Protein AF-A0A7S1PTV4-F1 (afdb_monomer)

pLDDT: mean 77.64, std 16.23, range [33.28, 93.56]

InterPro domains:
  IPR002110 Ankyrin repeat [PF00023] (172-200)
  IPR002110 Ankyrin repeat [PF12796] (30-136)
  IPR002110 Ankyrin repeat [PS50088] (68-95)
  IPR002110 Ankyrin repeat [PS50088] (108-140)
  IPR002110 Ankyrin repeat [PS50088] (170-202)
  IPR002110 Ankyrin repeat [SM00248] (17-48)
  IPR002110 Ankyrin repeat [SM00248] (63-92)
  IPR002110 Ankyrin repeat [SM00248] (108-137)
  IPR002110 Ankyrin repeat [SM00248] (170-199)
  IPR036770 Ankyrin repeat-containing domain superfamily [G3DSA:1.25.40.20] (1-145)
  IPR036770 Ankyrin repeat-containing domain superfamily [G3DSA:1.25.40.20] (147-225)
  IPR036770 Ankyrin repeat-containing domain superfamily [SSF48403] (24-204)

Mean predicted aligned error: 10.64 Å

Sequence (280 aa):
ADVNASSKEYDWRGCGSTCTAFEMALSATLDDVELLELFLSAGGDANTKSERHVASMRTDGRSLSYVLHTAVRKGDLEVARALLDAGAMVDAVESRHFSNERGFNQATDETALHQACLESALSMVALLLARGADVNFVRENLEQVHLDVESPTDDPRDPDFVPSVKCVPVRETALHIALRQGDADLATLLVCAGADVTCKREQGDEQVSCEDLCKGNESLLKALSTQWTPETHKFFPAKIRESVEAALLIAKRQEWPLPHTVLFNICALAAASSGDASTD

Foldseek 3Di:
DPQQDWDWDADPQRWTKIFGSVRVCLVVCLVPVVVVLVSLVVVHQLFGKIWTFDRDPFKGWIWIDGSLLVSLLVVRLSNNLSSVLSPHDQQDWTWIWMDGLLQPTWTKTDGSLLSNLLVVVLLNNLLSLLSPRDQADKIKIWDKDFAPDDQPDPDSPDPSGDRRIHTWIKIDTSLLSCLLVVPLLSLLVSVQSPYDQQDWIDTHPDTHGSVVSNVPVPSNVVSNVDDQDPVCPVVHDPVSVVSNVVSVVVCVVSVDPDDVSVCVSSVVVVVVVPPPDDDD

Organism: Alexandrium catenella (NCBI:txid2925)

Radius of gyration: 22.35 Å; Cα contacts (8 Å, |Δi|>4): 475; chains: 1; bounding box: 53×28×81 Å

Structure (mmCIF, N/CA/C/O backbone):
data_AF-A0A7S1PTV4-F1
#
_entry.id   AF-A0A7S1PTV4-F1
#
loop_
_atom_site.group_PDB
_atom_site.id
_atom_site.type_symbol
_atom_site.label_atom_id
_atom_site.label_alt_id
_atom_site.label_comp_id
_atom_site.label_asym_id
_atom_site.label_entity_id
_atom_site.label_seq_id
_atom_site.pdbx_PDB_ins_code
_atom_site.Cartn_x
_atom_site.Cartn_y
_atom_site.Cartn_z
_atom_site.occupancy
_atom_site.B_iso_or_equiv
_atom_site.auth_seq_id
_atom_site.auth_comp_id
_atom_site.auth_asym_id
_atom_site.auth_atom_id
_atom_site.pdbx_PDB_model_num
ATOM 1 N N . ALA A 1 1 ? -29.909 -11.185 -10.831 1.00 64.88 1 ALA A N 1
ATOM 2 C CA . ALA A 1 1 ? -28.692 -11.102 -11.660 1.00 64.88 1 ALA A CA 1
ATOM 3 C C . ALA A 1 1 ? -27.570 -11.759 -10.877 1.00 64.88 1 ALA A C 1
ATOM 5 O O . ALA A 1 1 ? -27.645 -11.736 -9.655 1.00 64.88 1 ALA A O 1
ATOM 6 N N . ASP A 1 2 ? -26.604 -12.382 -11.542 1.00 78.62 2 ASP A N 1
ATOM 7 C CA . ASP A 1 2 ? -25.421 -12.894 -10.851 1.00 78.62 2 ASP A CA 1
ATOM 8 C C . ASP A 1 2 ? -24.568 -11.700 -10.396 1.00 78.62 2 ASP A C 1
ATOM 10 O O . ASP A 1 2 ? -24.076 -10.935 -11.227 1.00 78.62 2 ASP A O 1
ATOM 14 N N . VAL A 1 3 ? -24.476 -11.502 -9.080 1.00 76.81 3 VAL A N 1
ATOM 15 C CA . VAL A 1 3 ? -23.766 -10.373 -8.455 1.00 76.81 3 VAL A CA 1
ATOM 16 C C . VAL A 1 3 ? -22.247 -10.495 -8.588 1.00 76.81 3 VAL A C 1
ATOM 18 O O . VAL A 1 3 ? -21.546 -9.489 -8.507 1.00 76.81 3 VAL A O 1
ATOM 21 N N . ASN A 1 4 ? -21.747 -11.700 -8.874 1.00 81.31 4 ASN A N 1
ATOM 22 C CA . ASN A 1 4 ? -20.321 -11.994 -9.012 1.00 81.31 4 ASN A CA 1
ATOM 23 C C . ASN A 1 4 ? -19.907 -12.217 -10.475 1.00 81.31 4 ASN A C 1
ATOM 25 O O . ASN A 1 4 ? -18.786 -12.648 -10.747 1.00 81.31 4 ASN A O 1
ATOM 29 N N . ALA A 1 5 ? -20.788 -11.914 -11.434 1.00 84.50 5 ALA A N 1
ATOM 30 C CA . ALA A 1 5 ? -20.462 -12.020 -12.850 1.00 84.50 5 ALA A CA 1
ATOM 31 C C . ALA A 1 5 ? -19.261 -11.128 -13.202 1.00 84.50 5 ALA A C 1
ATOM 33 O O . ALA A 1 5 ? -19.206 -9.964 -12.814 1.00 84.50 5 ALA A O 1
ATOM 34 N N . SER A 1 6 ? -18.304 -11.656 -13.967 1.00 85.12 6 SER A N 1
ATOM 35 C CA . SER A 1 6 ? -17.143 -10.896 -14.441 1.00 85.12 6 SER A CA 1
ATOM 36 C C . SER A 1 6 ? -17.304 -10.495 -15.904 1.00 85.12 6 SER A C 1
ATOM 38 O O . SER A 1 6 ? -17.589 -11.355 -16.742 1.00 85.12 6 SER A O 1
ATOM 40 N N . SER A 1 7 ? -17.038 -9.233 -16.225 1.00 85.19 7 SER A N 1
ATOM 41 C CA . SER A 1 7 ? -16.805 -8.775 -17.593 1.00 85.19 7 SER A CA 1
ATOM 42 C C . SER A 1 7 ? -15.311 -8.733 -17.888 1.00 85.19 7 SER A C 1
ATOM 44 O O . SER A 1 7 ? -14.486 -8.483 -17.007 1.00 85.19 7 SER A O 1
ATOM 46 N N . LYS A 1 8 ? -14.963 -8.996 -19.144 1.00 88.19 8 LYS A N 1
ATOM 47 C CA . LYS A 1 8 ? -13.596 -8.921 -19.647 1.00 88.19 8 LYS A CA 1
ATOM 48 C C . LYS A 1 8 ? -13.602 -8.133 -20.941 1.00 88.19 8 LYS A C 1
ATOM 50 O O . LYS A 1 8 ? -14.240 -8.548 -21.906 1.00 88.19 8 LYS A O 1
ATOM 55 N N . GLU A 1 9 ? -12.860 -7.040 -20.966 1.00 87.50 9 GLU A N 1
ATOM 56 C CA . GLU A 1 9 ? -12.699 -6.212 -22.155 1.00 87.50 9 GLU A CA 1
ATOM 57 C C . GLU A 1 9 ? -11.219 -6.137 -22.492 1.00 87.50 9 GLU A C 1
ATOM 59 O O . GLU A 1 9 ? -10.425 -5.688 -21.670 1.00 87.50 9 GLU A O 1
ATOM 64 N N . TYR A 1 10 ? -10.851 -6.599 -23.688 1.00 87.81 10 TYR A N 1
ATOM 65 C CA . TYR A 1 10 ? -9.480 -6.559 -24.187 1.00 87.81 10 TYR A CA 1
ATOM 66 C C . TYR A 1 10 ? -9.448 -6.031 -25.616 1.00 87.81 10 TYR A C 1
ATOM 68 O O . TYR A 1 10 ? -10.299 -6.374 -26.440 1.00 87.81 10 TYR A O 1
ATOM 76 N N . ASP A 1 11 ? -8.440 -5.221 -25.914 1.00 88.75 11 ASP A N 1
ATOM 77 C CA . ASP A 1 11 ? -8.119 -4.794 -27.265 1.00 88.75 11 ASP A CA 1
ATOM 78 C C . ASP A 1 11 ? -7.202 -5.804 -27.979 1.00 88.75 11 ASP A C 1
ATOM 80 O O . ASP A 1 11 ? -6.728 -6.793 -27.415 1.00 88.75 11 ASP A O 1
ATOM 84 N N . TRP A 1 12 ? -6.922 -5.539 -29.256 1.00 83.69 12 TRP A N 1
ATOM 85 C CA . TRP A 1 12 ? -6.054 -6.380 -30.085 1.00 83.69 12 TRP A CA 1
ATOM 86 C C . TRP A 1 12 ? -4.590 -6.428 -29.615 1.00 83.69 12 TRP A C 1
ATOM 88 O O . TRP A 1 12 ? -3.837 -7.279 -30.086 1.00 83.69 12 TRP A O 1
ATOM 98 N N . ARG A 1 13 ? -4.169 -5.524 -28.721 1.00 82.19 13 ARG A N 1
ATOM 99 C CA . ARG A 1 13 ? -2.823 -5.494 -28.129 1.00 82.19 13 ARG A CA 1
ATOM 100 C C . ARG A 1 13 ? -2.746 -6.309 -26.842 1.00 82.19 13 ARG A C 1
ATOM 102 O O . ARG A 1 13 ? -1.651 -6.535 -26.341 1.00 82.19 13 ARG A O 1
ATOM 109 N N . GLY A 1 14 ? -3.886 -6.738 -26.300 1.00 80.00 14 GLY A N 1
ATOM 110 C CA . GLY A 1 14 ? -3.972 -7.340 -24.975 1.00 80.00 14 GLY A CA 1
ATOM 111 C C . GLY A 1 14 ? -4.025 -6.307 -23.847 1.00 80.00 14 GLY A C 1
ATOM 112 O O . GLY A 1 14 ? -3.894 -6.687 -22.684 1.00 80.00 14 GLY A O 1
ATOM 113 N N . CYS A 1 15 ? -4.228 -5.018 -24.146 1.00 86.12 15 CYS A N 1
ATOM 114 C CA . CYS A 1 15 ? -4.651 -4.058 -23.129 1.00 86.12 15 CYS A CA 1
ATOM 115 C C . CYS A 1 15 ? -6.099 -4.348 -22.772 1.00 86.12 15 CYS A C 1
ATOM 117 O O . CYS A 1 15 ? -6.941 -4.506 -23.653 1.00 86.12 15 CYS A O 1
ATOM 119 N N . GLY A 1 16 ? -6.412 -4.374 -21.489 1.00 87.06 16 GLY A N 1
ATOM 120 C CA . GLY A 1 16 ? -7.771 -4.638 -21.065 1.00 87.06 16 GLY A CA 1
ATOM 121 C C . GLY A 1 16 ? -7.942 -4.626 -19.568 1.00 87.06 16 GLY A C 1
ATOM 122 O O . GLY A 1 16 ? -6.991 -4.424 -18.809 1.00 87.06 16 GLY A O 1
ATOM 123 N N . SER A 1 17 ? -9.171 -4.856 -19.147 1.00 87.31 17 SER A N 1
ATOM 124 C CA . SER A 1 17 ? -9.517 -4.994 -17.743 1.00 87.31 17 SER A CA 1
ATOM 125 C C . SER A 1 17 ? -10.517 -6.115 -17.558 1.00 87.31 17 SER A C 1
ATOM 127 O O . SER A 1 17 ? -11.400 -6.338 -18.392 1.00 87.31 17 SER A O 1
ATOM 129 N N . THR A 1 18 ? -10.383 -6.808 -16.438 1.00 85.44 18 THR A N 1
ATOM 130 C CA . THR A 1 18 ? -11.432 -7.681 -15.934 1.00 85.44 18 THR A CA 1
ATOM 131 C C . THR A 1 18 ? -12.044 -7.008 -14.729 1.00 85.44 18 THR A C 1
ATOM 133 O O . THR A 1 18 ? -11.332 -6.744 -13.760 1.00 85.44 18 THR A O 1
ATOM 136 N N . CYS A 1 19 ? -13.342 -6.746 -14.800 1.00 81.56 19 CYS A N 1
ATOM 137 C CA . CYS A 1 19 ? -14.093 -6.158 -13.706 1.00 81.56 19 CYS A CA 1
ATOM 138 C C . CYS A 1 19 ? -15.283 -7.039 -13.351 1.00 81.56 19 CYS A C 1
ATOM 140 O O . CYS A 1 19 ? -15.882 -7.702 -14.202 1.00 81.56 19 CYS A O 1
ATOM 142 N N . THR A 1 20 ? -15.615 -7.082 -12.070 1.00 83.31 20 THR A N 1
ATOM 143 C CA . THR A 1 20 ? -16.799 -7.802 -11.588 1.00 83.31 20 THR A CA 1
ATOM 144 C C . THR A 1 20 ? -18.026 -6.895 -11.623 1.00 83.31 20 THR A C 1
ATOM 146 O O . THR A 1 20 ? -17.908 -5.671 -11.640 1.00 83.31 20 THR A O 1
ATOM 149 N N . ALA A 1 21 ? -19.225 -7.475 -11.643 1.00 77.00 21 ALA A N 1
ATOM 150 C CA . ALA A 1 21 ? -20.474 -6.720 -11.568 1.00 77.00 21 ALA A CA 1
ATOM 151 C C . ALA A 1 21 ? -20.538 -5.884 -10.280 1.00 77.00 21 ALA A C 1
ATOM 153 O O . ALA A 1 21 ? -20.991 -4.742 -10.315 1.00 77.00 21 ALA A O 1
ATOM 154 N N . PHE A 1 22 ? -20.005 -6.424 -9.179 1.00 78.25 22 PHE A N 1
ATOM 155 C CA . PHE A 1 22 ? -19.794 -5.681 -7.944 1.00 78.25 22 PHE A CA 1
ATOM 156 C C . PHE A 1 22 ? -18.894 -4.462 -8.165 1.00 78.25 22 PHE A C 1
ATOM 158 O O . PHE A 1 22 ? -19.282 -3.363 -7.797 1.00 78.25 22 PHE A O 1
ATOM 165 N N . GLU A 1 23 ? -17.764 -4.603 -8.863 1.00 75.06 23 GLU A N 1
ATOM 166 C CA . GLU A 1 23 ? -16.878 -3.474 -9.173 1.00 75.06 23 GLU A CA 1
ATOM 167 C C . GLU A 1 23 ? -17.524 -2.394 -10.045 1.00 75.06 23 GLU A C 1
ATOM 169 O O . GLU A 1 23 ? -17.335 -1.205 -9.799 1.00 75.06 23 GLU A O 1
ATOM 174 N N . MET A 1 24 ? -18.331 -2.773 -11.035 1.00 74.81 24 MET A N 1
ATOM 175 C CA . MET A 1 24 ? -19.073 -1.783 -11.826 1.00 74.81 24 MET A CA 1
ATOM 176 C C . MET A 1 24 ? -20.061 -0.991 -10.965 1.00 74.81 24 MET A C 1
ATOM 178 O O . MET A 1 24 ? -20.302 0.186 -11.223 1.00 74.81 24 MET A O 1
ATOM 182 N N . ALA A 1 25 ? -20.632 -1.638 -9.948 1.00 74.00 25 ALA A N 1
ATOM 183 C CA . ALA A 1 25 ? -21.502 -0.994 -8.979 1.00 74.00 25 ALA A CA 1
ATOM 184 C C . ALA A 1 25 ? -20.715 -0.254 -7.883 1.00 74.00 25 ALA A C 1
ATOM 186 O O . ALA A 1 25 ? -21.279 0.658 -7.286 1.00 74.00 25 ALA A O 1
ATOM 187 N N . LEU A 1 26 ? -19.431 -0.573 -7.648 1.00 73.50 26 LEU A N 1
ATOM 188 C CA . LEU A 1 26 ? -18.638 -0.036 -6.533 1.00 73.50 26 LEU A CA 1
ATOM 189 C C . LEU A 1 26 ? -18.607 1.481 -6.503 1.00 73.50 26 LEU A C 1
ATOM 191 O O . LEU A 1 26 ? -18.708 2.066 -5.434 1.00 73.50 26 LEU A O 1
ATOM 195 N N . SER A 1 27 ? -18.492 2.155 -7.648 1.00 69.06 27 SER A N 1
ATOM 196 C CA . SER A 1 27 ? -18.485 3.621 -7.639 1.00 69.06 27 SER A CA 1
ATOM 197 C C . SER A 1 27 ? -19.765 4.206 -7.039 1.00 69.06 27 SER A C 1
ATOM 199 O O . SER A 1 27 ? -19.695 5.265 -6.436 1.00 69.06 27 SER A O 1
ATOM 201 N N . ALA A 1 28 ? -20.899 3.514 -7.186 1.00 66.94 28 ALA A N 1
ATOM 202 C CA . ALA A 1 28 ? -22.176 3.890 -6.588 1.00 66.94 28 ALA A CA 1
ATOM 203 C C . ALA A 1 28 ? -22.374 3.290 -5.182 1.00 66.94 28 ALA A C 1
ATOM 205 O O . ALA A 1 28 ? -22.970 3.941 -4.335 1.00 66.94 28 ALA A O 1
ATOM 206 N N . THR A 1 29 ? -21.874 2.077 -4.912 1.00 66.12 29 THR A N 1
ATOM 207 C CA . THR A 1 29 ? -22.022 1.411 -3.602 1.00 66.12 29 THR A CA 1
ATOM 208 C C . THR A 1 29 ? -21.070 1.968 -2.545 1.00 66.12 29 THR A C 1
ATOM 210 O O . THR A 1 29 ? -21.345 1.868 -1.361 1.00 66.12 29 THR A O 1
ATOM 213 N N . LEU A 1 30 ? -19.914 2.507 -2.940 1.00 68.31 30 LEU A N 1
ATOM 214 C CA . LEU A 1 30 ? -18.976 3.142 -2.010 1.00 68.31 30 LEU A CA 1
ATOM 215 C C . LEU A 1 30 ? -19.541 4.469 -1.479 1.00 68.31 30 LEU A C 1
ATOM 217 O O . LEU A 1 30 ? -19.166 4.893 -0.397 1.00 68.31 30 LEU A O 1
ATOM 221 N N . ASP A 1 31 ? -20.453 5.101 -2.217 1.00 75.88 31 ASP A N 1
ATOM 222 C CA . ASP A 1 31 ? -21.084 6.352 -1.794 1.00 75.88 31 ASP A CA 1
ATOM 223 C C . ASP A 1 31 ? -22.361 6.096 -0.953 1.00 75.88 31 ASP A C 1
ATOM 225 O O . ASP A 1 31 ? -22.835 7.000 -0.266 1.00 75.88 31 ASP A O 1
ATOM 229 N N . ASP A 1 32 ? -22.907 4.869 -0.978 1.00 81.62 32 ASP A N 1
ATOM 230 C CA . ASP A 1 32 ? -24.119 4.458 -0.255 1.00 81.62 32 ASP A CA 1
ATOM 231 C C . ASP A 1 32 ? -23.928 3.106 0.461 1.00 81.62 32 ASP A C 1
ATOM 233 O O . ASP A 1 32 ? -23.950 2.027 -0.144 1.00 81.62 32 ASP A O 1
ATOM 237 N N . VAL A 1 33 ? -23.772 3.178 1.785 1.00 79.25 33 VAL A N 1
ATOM 238 C CA . VAL A 1 33 ? -23.520 2.025 2.661 1.00 79.25 33 VAL A CA 1
ATOM 239 C C . VAL A 1 33 ? -24.686 1.034 2.658 1.00 79.25 33 VAL A C 1
ATOM 241 O O . VAL A 1 33 ? -24.452 -0.173 2.687 1.00 79.25 33 VAL A O 1
ATOM 244 N N . GLU A 1 34 ? -25.935 1.500 2.575 1.00 83.81 34 GLU A N 1
ATOM 245 C CA . GLU A 1 34 ? -27.104 0.608 2.589 1.00 83.81 34 GLU A CA 1
ATOM 246 C C . GLU A 1 34 ? -27.131 -0.263 1.334 1.00 83.81 34 GLU A C 1
ATOM 248 O O . GLU A 1 34 ? -27.422 -1.463 1.378 1.00 83.81 34 GLU A O 1
ATOM 253 N N . LEU A 1 35 ? -26.776 0.339 0.201 1.00 83.69 35 LEU A N 1
ATOM 254 C CA . LEU A 1 35 ? -26.683 -0.361 -1.066 1.00 83.69 35 LEU A CA 1
ATOM 255 C C . LEU A 1 35 ? -25.528 -1.371 -1.040 1.00 83.69 35 LEU A C 1
ATOM 257 O O . LEU A 1 35 ? -25.699 -2.499 -1.503 1.00 83.69 35 LEU A O 1
ATOM 261 N N . LEU A 1 36 ? -24.389 -1.027 -0.437 1.00 84.12 36 LEU A N 1
ATOM 262 C CA . LEU A 1 36 ? -23.289 -1.969 -0.219 1.00 84.12 36 LEU A CA 1
ATOM 263 C C . LEU A 1 36 ? -23.711 -3.168 0.645 1.00 84.12 36 LEU A C 1
ATOM 265 O O . LEU A 1 36 ? -23.470 -4.311 0.257 1.00 84.12 36 LEU A O 1
ATOM 269 N N . GLU A 1 37 ? -24.370 -2.936 1.781 1.00 83.69 37 GLU A N 1
ATOM 270 C CA . GLU A 1 37 ? -24.872 -4.005 2.657 1.00 83.69 37 GLU A CA 1
ATOM 271 C C . GLU A 1 37 ? -25.892 -4.897 1.939 1.00 83.69 37 GLU A C 1
ATOM 273 O O . GLU A 1 37 ? -25.851 -6.125 2.065 1.00 83.69 37 GLU A O 1
ATOM 278 N N . LEU A 1 38 ? -26.767 -4.308 1.118 1.00 85.81 38 LEU A N 1
ATOM 279 C CA . LEU A 1 38 ? -27.691 -5.058 0.270 1.00 85.81 38 LEU A CA 1
ATOM 280 C C . LEU A 1 38 ? -26.928 -5.975 -0.699 1.00 85.81 38 LEU A C 1
ATOM 282 O O . LEU A 1 38 ? -27.262 -7.154 -0.817 1.00 85.81 38 LEU A O 1
ATOM 286 N N . PHE A 1 39 ? -25.884 -5.474 -1.362 1.00 82.88 39 PHE A N 1
ATOM 287 C CA . PHE A 1 39 ? -25.071 -6.276 -2.282 1.00 82.88 39 PHE A CA 1
ATOM 288 C C . PHE A 1 39 ? -24.315 -7.405 -1.573 1.00 82.88 39 PHE A C 1
ATOM 290 O O . PHE A 1 39 ? -24.282 -8.530 -2.076 1.00 82.88 39 PHE A O 1
ATOM 297 N N . LEU A 1 40 ? -23.755 -7.137 -0.394 1.00 83.81 40 LEU A N 1
ATOM 298 C CA . LEU A 1 40 ? -23.059 -8.143 0.410 1.00 83.81 40 LEU A CA 1
ATOM 299 C C . LEU A 1 40 ? -24.039 -9.209 0.927 1.00 83.81 40 LEU A C 1
ATOM 301 O O . LEU A 1 40 ? -23.769 -10.403 0.808 1.00 83.81 40 LEU A O 1
ATOM 305 N N . SER A 1 41 ? -25.229 -8.810 1.394 1.00 84.94 41 SER A N 1
ATOM 306 C CA . SER A 1 41 ? -26.286 -9.749 1.813 1.00 84.94 41 SER A CA 1
ATOM 307 C C . SER A 1 41 ? -26.837 -10.597 0.659 1.00 84.94 41 SER A C 1
ATOM 309 O O . SER A 1 41 ? -27.266 -11.731 0.874 1.00 84.94 41 SER A O 1
ATOM 311 N N . ALA A 1 42 ? -26.768 -10.093 -0.576 1.00 85.19 42 ALA A N 1
ATOM 312 C CA . ALA A 1 42 ? -27.112 -10.835 -1.786 1.00 85.19 42 ALA A CA 1
ATOM 313 C C . ALA A 1 42 ? -26.029 -11.847 -2.223 1.00 85.19 42 ALA A C 1
ATOM 315 O O . ALA A 1 42 ? -26.220 -12.539 -3.226 1.00 85.19 42 ALA A O 1
ATOM 316 N N . GLY A 1 43 ? -24.918 -11.959 -1.485 1.00 83.50 43 GLY A N 1
ATOM 317 C CA . GLY A 1 43 ? -23.818 -12.884 -1.770 1.00 83.50 43 GLY A CA 1
ATOM 318 C C . GLY A 1 43 ? -22.703 -12.290 -2.633 1.00 83.50 43 GLY A C 1
ATOM 319 O O . GLY A 1 43 ? -22.001 -13.039 -3.316 1.00 83.50 43 GLY A O 1
ATOM 320 N N . GLY A 1 44 ? -22.558 -10.961 -2.645 1.00 82.62 44 GLY A N 1
ATOM 321 C CA . GLY A 1 44 ? -21.419 -10.291 -3.269 1.00 82.62 44 GLY A CA 1
ATOM 322 C C . GLY A 1 44 ? -20.105 -10.656 -2.577 1.00 82.62 44 GLY A C 1
ATOM 323 O O . GLY A 1 44 ? -20.021 -10.648 -1.349 1.00 82.62 44 GLY A O 1
ATOM 324 N N . ASP A 1 45 ? -19.079 -10.983 -3.360 1.00 84.75 45 ASP A N 1
ATOM 325 C CA . ASP A 1 45 ? -17.757 -11.308 -2.825 1.00 84.75 45 ASP A CA 1
ATOM 326 C C . ASP A 1 45 ? -16.987 -10.034 -2.431 1.00 84.75 45 ASP A C 1
ATOM 328 O O . ASP A 1 45 ? -16.598 -9.216 -3.272 1.00 84.75 45 ASP A O 1
ATOM 332 N N . ALA A 1 46 ? -16.720 -9.872 -1.135 1.00 83.44 46 ALA A N 1
ATOM 333 C CA . ALA A 1 46 ? -15.934 -8.756 -0.611 1.00 83.44 46 ALA A CA 1
ATOM 334 C C . ALA A 1 46 ? -14.461 -8.784 -1.078 1.00 83.44 46 ALA A C 1
ATOM 336 O O . ALA A 1 46 ? -13.767 -7.770 -0.995 1.00 83.44 46 ALA A O 1
ATOM 337 N N . ASN A 1 47 ? -13.991 -9.923 -1.606 1.00 86.31 47 ASN A N 1
ATOM 338 C CA . ASN A 1 47 ? -12.632 -10.135 -2.120 1.00 86.31 47 ASN A CA 1
ATOM 339 C C . ASN A 1 47 ? -12.520 -9.986 -3.637 1.00 86.31 47 ASN A C 1
ATOM 341 O O . ASN A 1 47 ? -11.548 -10.435 -4.252 1.00 86.31 47 ASN A O 1
ATOM 345 N N . THR A 1 48 ? -13.509 -9.353 -4.256 1.00 85.50 48 THR A N 1
ATOM 346 C CA . THR A 1 48 ? -13.448 -9.021 -5.674 1.00 85.50 48 THR A CA 1
ATOM 347 C C . THR A 1 48 ? -12.199 -8.188 -5.987 1.00 85.50 48 THR A C 1
ATOM 349 O O . THR A 1 48 ? -11.813 -7.260 -5.270 1.00 85.50 48 THR A O 1
ATOM 352 N N . LYS A 1 49 ? -11.532 -8.568 -7.078 1.00 86.12 49 LYS A N 1
ATOM 353 C CA . LYS A 1 49 ? -10.297 -7.944 -7.549 1.00 86.12 49 LYS A CA 1
ATOM 354 C C . LYS A 1 49 ? -10.513 -7.300 -8.910 1.00 86.12 49 LYS A C 1
ATOM 356 O O . LYS A 1 49 ? -11.111 -7.906 -9.801 1.00 86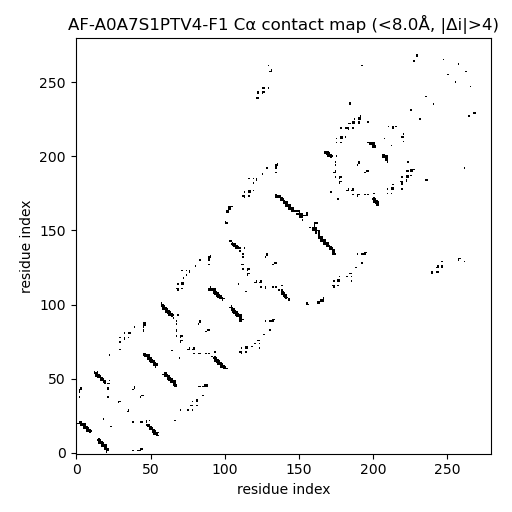.12 49 LYS A O 1
ATOM 361 N N . SER A 1 50 ? -9.983 -6.096 -9.049 1.00 87.00 50 SER A N 1
ATOM 362 C CA . SER A 1 50 ? -9.852 -5.378 -10.308 1.00 87.00 50 SER A CA 1
ATOM 363 C C . SER A 1 50 ? -8.485 -5.694 -10.890 1.00 87.00 50 SER A C 1
ATOM 365 O O . SER A 1 50 ? -7.462 -5.410 -10.261 1.00 87.00 50 SER A O 1
ATOM 367 N N . GLU A 1 51 ? -8.455 -6.297 -12.076 1.00 89.19 51 GLU A N 1
ATOM 368 C CA . GLU A 1 51 ? -7.212 -6.527 -12.809 1.00 89.19 51 GLU A CA 1
ATOM 369 C C . GLU A 1 51 ? -7.219 -5.692 -14.082 1.00 89.19 51 GLU A C 1
ATOM 371 O O . GLU A 1 51 ? -8.110 -5.810 -14.927 1.00 89.19 51 GLU A O 1
ATOM 376 N N . ARG A 1 52 ? -6.186 -4.870 -14.244 1.00 89.31 52 ARG A N 1
ATOM 377 C CA . ARG A 1 52 ? -5.946 -4.100 -15.461 1.00 89.31 52 ARG A CA 1
ATOM 378 C C . ARG A 1 52 ? -4.609 -4.500 -16.047 1.00 89.31 52 ARG A C 1
ATOM 380 O O . ARG A 1 52 ? -3.592 -4.481 -15.358 1.00 89.31 52 ARG A O 1
ATOM 387 N N . HIS A 1 53 ? -4.620 -4.812 -17.332 1.00 89.69 53 HIS A N 1
ATOM 388 C CA . HIS A 1 53 ? -3.437 -5.101 -18.120 1.00 89.69 53 HIS A CA 1
ATOM 389 C C . HIS A 1 53 ? -3.217 -3.978 -19.130 1.00 89.69 53 HIS A C 1
ATOM 391 O O . HIS A 1 53 ? -4.136 -3.567 -19.844 1.00 89.69 53 HIS A O 1
ATOM 397 N N . VAL A 1 54 ? -1.996 -3.466 -19.185 1.00 87.88 54 VAL A N 1
ATOM 398 C CA . VAL A 1 54 ? -1.567 -2.452 -20.144 1.00 87.88 54 VAL A CA 1
ATOM 399 C C . VAL A 1 54 ? -0.432 -3.065 -20.947 1.00 87.88 54 VAL A C 1
ATOM 401 O O . VAL A 1 54 ? 0.603 -3.393 -20.388 1.00 87.88 54 VAL A O 1
ATOM 404 N N . ALA A 1 55 ? -0.649 -3.223 -22.247 1.00 85.94 55 ALA A N 1
ATOM 405 C CA . ALA A 1 55 ? 0.334 -3.686 -23.219 1.00 85.94 55 ALA A CA 1
ATOM 406 C C . ALA A 1 55 ? 0.475 -2.623 -24.318 1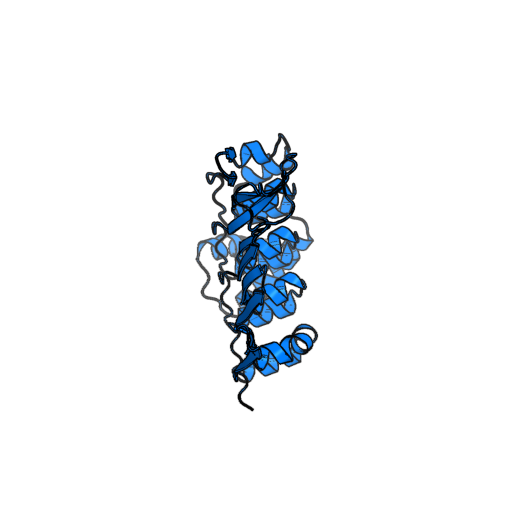.00 85.94 55 ALA A C 1
ATOM 408 O O . ALA A 1 55 ? -0.192 -2.659 -25.359 1.00 85.94 55 ALA A O 1
ATOM 409 N N . SER A 1 56 ? 1.262 -1.588 -24.037 1.00 83.94 56 SER A N 1
ATOM 410 C CA . SER A 1 56 ? 1.475 -0.455 -24.938 1.00 83.94 56 SER A CA 1
ATOM 411 C C . SER A 1 56 ? 2.870 -0.527 -25.539 1.00 83.94 56 SER A C 1
ATOM 413 O O . SER A 1 56 ? 3.788 -1.047 -24.929 1.00 83.94 56 SER A O 1
ATOM 415 N N . MET A 1 57 ? 3.078 0.099 -26.700 1.00 81.62 57 MET A N 1
ATOM 416 C CA . MET A 1 57 ? 4.351 0.055 -27.441 1.00 81.62 57 MET A CA 1
ATOM 417 C C . MET A 1 57 ? 5.589 0.487 -26.630 1.00 81.62 57 MET A C 1
ATOM 419 O O . MET A 1 57 ? 6.701 0.252 -27.077 1.00 81.62 57 MET A O 1
ATOM 423 N N . ARG A 1 58 ? 5.405 1.178 -25.500 1.00 84.31 58 ARG A N 1
ATOM 424 C CA . ARG A 1 58 ? 6.491 1.663 -24.634 1.00 84.31 58 ARG A CA 1
ATOM 425 C C . ARG A 1 58 ? 6.332 1.283 -23.165 1.00 84.31 58 ARG A C 1
ATOM 427 O O . ARG A 1 58 ? 7.242 1.544 -22.384 1.00 84.31 58 ARG A O 1
ATOM 434 N N . THR A 1 59 ? 5.162 0.780 -22.775 1.00 86.88 59 THR A N 1
ATOM 435 C CA . THR A 1 59 ? 4.836 0.527 -21.372 1.00 86.88 59 THR A CA 1
ATOM 436 C C . THR A 1 59 ? 3.993 -0.720 -21.254 1.00 86.88 59 THR A C 1
ATOM 438 O O . THR A 1 59 ? 2.840 -0.726 -21.696 1.00 86.88 59 THR A O 1
ATOM 441 N N . ASP A 1 60 ? 4.553 -1.715 -20.587 1.00 90.75 60 ASP A N 1
ATOM 442 C CA . ASP A 1 60 ? 3.881 -2.969 -20.304 1.00 90.75 60 ASP A CA 1
ATOM 443 C C . ASP A 1 60 ? 3.728 -3.118 -18.802 1.00 90.75 60 ASP A C 1
ATOM 445 O O . ASP A 1 60 ? 4.666 -2.876 -18.036 1.00 90.75 60 ASP A O 1
ATOM 449 N N . GLY A 1 61 ? 2.539 -3.496 -18.358 1.00 91.81 61 GLY A N 1
ATOM 450 C CA . GLY A 1 61 ? 2.279 -3.613 -16.943 1.00 91.81 61 GLY A CA 1
ATOM 451 C C . GLY A 1 61 ? 0.922 -4.173 -16.583 1.00 91.81 61 GLY A C 1
ATOM 452 O O . GLY A 1 61 ? 0.019 -4.332 -17.405 1.00 91.81 61 GLY A O 1
ATOM 453 N N . ARG A 1 62 ? 0.788 -4.455 -15.296 1.00 92.19 62 ARG A N 1
ATOM 454 C CA . ARG A 1 62 ? -0.432 -4.942 -14.675 1.00 92.19 62 ARG A CA 1
ATOM 455 C C . ARG A 1 62 ? -0.664 -4.223 -13.358 1.00 92.19 62 ARG A C 1
ATOM 457 O O . ARG A 1 62 ? 0.280 -3.968 -12.612 1.00 92.19 62 ARG A O 1
ATOM 464 N N . SER A 1 63 ? -1.921 -3.955 -13.053 1.00 92.50 63 SER A N 1
ATOM 465 C CA . SER A 1 63 ? -2.346 -3.536 -11.723 1.00 92.50 63 SER A CA 1
ATOM 466 C C . SER A 1 63 ? -3.454 -4.450 -11.235 1.00 92.50 63 SER A C 1
ATOM 468 O O . SER A 1 63 ? -4.398 -4.717 -11.978 1.00 92.50 63 SER A O 1
ATOM 470 N N . LEU A 1 64 ? -3.331 -4.899 -9.994 1.00 92.12 64 LEU A N 1
ATOM 471 C CA . LEU A 1 64 ? -4.306 -5.712 -9.288 1.00 92.12 64 LEU A CA 1
ATOM 472 C C . LEU A 1 64 ? -4.675 -4.978 -8.007 1.00 92.12 64 LEU A C 1
ATOM 474 O O . LEU A 1 64 ? -3.799 -4.724 -7.188 1.00 92.12 64 LEU A O 1
ATOM 478 N N . SER A 1 65 ? -5.949 -4.634 -7.852 1.00 89.94 65 SER A N 1
ATOM 479 C CA . SER A 1 65 ? -6.465 -3.887 -6.703 1.00 89.94 65 SER A CA 1
ATOM 480 C C . SER A 1 65 ? -7.674 -4.605 -6.122 1.00 89.94 65 SER A C 1
ATOM 482 O O . SER A 1 65 ? -8.504 -5.110 -6.879 1.00 89.94 65 SER A O 1
ATOM 484 N N . TYR A 1 66 ? -7.791 -4.647 -4.798 1.00 90.38 66 TYR A N 1
ATOM 485 C CA . TYR A 1 66 ? -8.983 -5.169 -4.135 1.00 90.38 66 TYR A CA 1
ATOM 486 C C . TYR A 1 66 ? -9.932 -4.029 -3.776 1.00 90.38 66 TYR A C 1
ATOM 488 O O . TYR A 1 66 ? -9.544 -2.861 -3.664 1.00 90.38 66 TYR A O 1
ATOM 496 N N . VAL A 1 67 ? -11.197 -4.376 -3.556 1.00 88.12 67 VAL A N 1
ATOM 497 C CA . VAL A 1 67 ? -12.218 -3.409 -3.131 1.00 88.12 67 VAL A CA 1
ATOM 498 C C . VAL A 1 67 ? -11.810 -2.678 -1.858 1.00 88.12 67 VAL A C 1
ATOM 500 O O . VAL A 1 67 ? -11.989 -1.463 -1.768 1.00 88.12 67 VAL A O 1
ATOM 503 N N . LEU A 1 68 ? -11.204 -3.400 -0.911 1.00 90.25 68 LEU A N 1
ATOM 504 C CA . LEU A 1 68 ? -10.741 -2.823 0.344 1.00 90.25 68 LEU A CA 1
ATOM 505 C C . LEU A 1 68 ? -9.718 -1.699 0.111 1.00 90.25 68 LEU A C 1
ATOM 507 O O . LEU A 1 68 ? -9.875 -0.631 0.690 1.00 90.25 68 LEU A O 1
ATOM 511 N N . HIS A 1 69 ? -8.738 -1.871 -0.786 1.00 90.56 69 HIS A N 1
ATOM 512 C CA . HIS A 1 69 ? -7.783 -0.803 -1.135 1.00 90.56 69 HIS A CA 1
ATOM 513 C C . HIS A 1 69 ? -8.472 0.421 -1.731 1.00 90.56 69 HIS A C 1
ATOM 515 O O . HIS A 1 69 ? -8.082 1.552 -1.456 1.00 90.56 69 HIS A O 1
ATOM 521 N N . THR A 1 70 ? -9.523 0.218 -2.527 1.00 88.19 70 THR A N 1
ATOM 522 C CA . THR A 1 70 ? -10.289 1.331 -3.107 1.00 88.19 70 THR A CA 1
ATOM 523 C C . THR A 1 70 ? -11.068 2.096 -2.034 1.00 88.19 70 THR A C 1
ATOM 525 O O . THR A 1 70 ? -11.056 3.325 -2.047 1.00 88.19 70 THR A O 1
ATOM 528 N N . ALA A 1 71 ? -11.688 1.390 -1.084 1.00 88.38 71 ALA A N 1
ATOM 529 C CA . ALA A 1 71 ? -12.375 2.000 0.056 1.00 88.38 71 ALA A CA 1
ATOM 530 C C . ALA A 1 71 ? -11.401 2.756 0.974 1.00 88.38 71 ALA A C 1
ATOM 532 O O . ALA A 1 71 ? -11.677 3.886 1.376 1.00 88.38 71 ALA A O 1
ATOM 533 N N . VAL A 1 72 ? -10.229 2.169 1.246 1.00 90.19 72 VAL A N 1
ATOM 534 C CA . VAL A 1 72 ? -9.179 2.807 2.051 1.00 90.19 72 VAL A CA 1
ATOM 535 C C . VAL A 1 72 ? -8.688 4.087 1.384 1.00 90.19 72 VAL A C 1
ATOM 537 O O . VAL A 1 72 ? -8.647 5.108 2.053 1.00 90.19 72 VAL A O 1
ATOM 540 N N . ARG A 1 73 ? -8.426 4.064 0.072 1.00 88.19 73 ARG A N 1
ATOM 541 C CA . ARG A 1 73 ? -7.964 5.232 -0.701 1.00 88.19 73 ARG A CA 1
ATOM 542 C C . ARG A 1 73 ? -8.961 6.385 -0.758 1.00 88.19 73 ARG A C 1
ATOM 544 O O . ARG A 1 73 ? -8.578 7.540 -0.920 1.00 88.19 73 ARG A O 1
ATOM 551 N N . LYS A 1 74 ? -10.258 6.071 -0.719 1.00 85.88 74 LYS A N 1
ATOM 552 C CA . LYS A 1 74 ? -11.301 7.095 -0.601 1.00 85.88 74 LYS A CA 1
ATOM 553 C C . LYS A 1 74 ? -11.382 7.668 0.821 1.00 85.88 74 LYS A C 1
ATOM 555 O O . LYS A 1 74 ? -11.809 8.807 0.980 1.00 85.88 74 LYS A O 1
ATOM 560 N N . GLY A 1 75 ? -10.952 6.906 1.830 1.00 84.75 75 GLY A N 1
ATOM 561 C CA . GLY A 1 75 ? -11.045 7.268 3.245 1.00 84.75 75 GLY A CA 1
ATOM 562 C C . GLY A 1 75 ? -12.382 6.901 3.899 1.00 84.75 75 GLY A C 1
ATOM 563 O O . GLY A 1 75 ? -12.660 7.350 5.013 1.00 84.75 75 GLY A O 1
ATOM 564 N N . ASP A 1 76 ? -13.206 6.077 3.246 1.00 85.75 76 ASP A N 1
ATOM 565 C CA . ASP A 1 76 ? -14.563 5.759 3.698 1.00 85.75 76 ASP A CA 1
ATOM 566 C C . ASP A 1 76 ? -14.546 4.673 4.787 1.00 85.75 76 ASP A C 1
ATOM 568 O O . ASP A 1 76 ? -14.543 3.469 4.515 1.00 85.75 76 ASP A O 1
ATOM 572 N N . LEU A 1 77 ? -14.534 5.103 6.053 1.00 83.06 77 LEU A N 1
ATOM 573 C CA . LEU A 1 77 ? -14.445 4.213 7.221 1.00 83.06 77 LEU A CA 1
ATOM 574 C C . LEU A 1 77 ? -15.613 3.224 7.321 1.00 83.06 77 LEU A C 1
ATOM 576 O O . LEU A 1 77 ? -15.409 2.060 7.664 1.00 83.06 77 LEU A O 1
ATOM 580 N N . GLU A 1 78 ? -16.837 3.677 7.048 1.00 83.56 78 GLU A N 1
ATOM 581 C CA . GLU A 1 78 ? -18.043 2.845 7.160 1.00 83.56 78 GLU A CA 1
ATOM 582 C C . GLU A 1 78 ? -18.064 1.746 6.099 1.00 83.56 78 GLU A C 1
ATOM 584 O O . GLU A 1 78 ? -18.371 0.593 6.398 1.00 83.56 78 GLU A O 1
ATOM 589 N N . VAL A 1 79 ? -17.642 2.078 4.881 1.00 85.75 79 VAL A N 1
ATOM 590 C CA . VAL A 1 79 ? -17.533 1.122 3.781 1.00 85.75 79 VAL A CA 1
ATOM 591 C C . VAL A 1 79 ? -16.421 0.115 4.048 1.00 85.75 79 VAL A C 1
ATOM 593 O O . VAL A 1 79 ? -16.643 -1.090 3.927 1.00 85.75 79 VAL A O 1
ATOM 596 N N . ALA A 1 80 ? -15.240 0.576 4.472 1.00 87.00 80 ALA A N 1
ATOM 597 C CA . ALA A 1 80 ? -14.150 -0.317 4.857 1.00 87.00 80 ALA A CA 1
ATOM 598 C C . ALA A 1 80 ? -14.588 -1.275 5.976 1.00 87.00 80 ALA A C 1
ATOM 600 O O . ALA A 1 80 ? -14.321 -2.475 5.903 1.00 87.00 80 ALA A O 1
ATOM 601 N N . ARG A 1 81 ? -15.336 -0.776 6.969 1.00 85.00 81 ARG A N 1
ATOM 602 C CA . ARG A 1 81 ? -15.936 -1.604 8.018 1.00 85.00 81 ARG A CA 1
ATOM 603 C C . ARG A 1 81 ? -16.892 -2.650 7.449 1.00 85.00 81 ARG A C 1
ATOM 605 O O . ARG A 1 81 ? -16.744 -3.817 7.787 1.00 85.00 81 ARG A O 1
ATOM 612 N N . ALA A 1 82 ? -17.849 -2.257 6.611 1.00 85.31 82 ALA A N 1
ATOM 613 C CA . ALA A 1 82 ? -18.837 -3.171 6.038 1.00 85.31 82 ALA A CA 1
ATOM 614 C C . ALA A 1 82 ? -18.175 -4.285 5.206 1.00 85.31 82 ALA A C 1
ATOM 616 O O . ALA A 1 82 ? -18.523 -5.457 5.344 1.00 85.31 82 ALA A O 1
ATOM 617 N N . LEU A 1 83 ? -17.159 -3.941 4.408 1.00 87.38 83 LEU A N 1
ATOM 618 C CA . LEU A 1 83 ? -16.373 -4.907 3.632 1.00 87.38 83 LEU A CA 1
ATOM 619 C C . LEU A 1 83 ? -15.629 -5.894 4.535 1.00 87.38 83 LEU A C 1
ATOM 621 O O . LEU A 1 83 ? -15.614 -7.097 4.277 1.00 87.38 83 LEU A O 1
ATOM 625 N N . LEU A 1 84 ? -15.040 -5.402 5.622 1.00 85.94 84 LEU A N 1
ATOM 626 C CA . LEU A 1 84 ? -14.361 -6.244 6.597 1.00 85.94 84 LEU A CA 1
ATOM 627 C C . LEU A 1 84 ? -15.352 -7.117 7.379 1.00 85.94 84 LEU A C 1
ATOM 629 O O . LEU A 1 84 ? -15.072 -8.290 7.614 1.00 85.94 84 LEU A O 1
ATOM 633 N N . ASP A 1 85 ? -16.518 -6.596 7.782 1.00 84.62 85 ASP A N 1
ATOM 634 C CA . ASP A 1 85 ? -17.631 -7.351 8.399 1.00 84.62 85 ASP A CA 1
ATOM 635 C C . ASP A 1 85 ? -18.083 -8.493 7.468 1.00 84.62 85 ASP A C 1
ATOM 637 O O . ASP A 1 85 ? -18.337 -9.595 7.949 1.00 84.62 85 ASP A O 1
ATOM 641 N N . ALA A 1 86 ? -18.057 -8.284 6.150 1.00 85.12 86 ALA A N 1
ATOM 642 C CA . ALA A 1 86 ? -18.349 -9.308 5.146 1.00 85.12 86 ALA A CA 1
ATOM 643 C C . ALA A 1 86 ? -17.189 -10.278 4.830 1.00 85.12 86 ALA A C 1
ATOM 645 O O . ALA A 1 86 ? -17.342 -11.154 3.980 1.00 85.12 86 ALA A O 1
ATOM 646 N N . GLY A 1 87 ? -16.044 -10.167 5.511 1.00 84.88 87 GLY A N 1
ATOM 647 C CA . GLY A 1 87 ? -14.920 -11.095 5.350 1.00 84.88 87 GLY A CA 1
ATOM 648 C C . GLY A 1 87 ? -13.942 -10.734 4.230 1.00 84.88 87 GLY A C 1
ATOM 649 O O . GLY A 1 87 ? -13.305 -11.628 3.664 1.00 84.88 87 GLY A O 1
ATOM 650 N N . ALA A 1 88 ? -13.803 -9.445 3.901 1.00 88.19 88 ALA A N 1
ATOM 651 C CA . ALA A 1 88 ? -12.704 -8.980 3.060 1.00 88.19 88 ALA A CA 1
ATOM 652 C C . ALA A 1 88 ? -11.337 -9.356 3.669 1.00 88.19 88 ALA A C 1
ATOM 654 O O . ALA A 1 88 ? -11.114 -9.232 4.876 1.00 88.19 88 ALA A O 1
ATOM 655 N N . MET A 1 89 ? -10.411 -9.791 2.819 1.00 88.69 89 MET A N 1
ATOM 656 C CA . MET A 1 89 ? -9.036 -10.124 3.171 1.00 88.69 89 MET A CA 1
ATOM 657 C C . MET A 1 89 ? -8.284 -8.849 3.555 1.00 88.69 89 MET A C 1
ATOM 659 O O . MET A 1 89 ? -8.062 -7.969 2.724 1.00 88.69 89 MET A O 1
ATOM 663 N N . VAL A 1 90 ? -7.880 -8.768 4.821 1.00 87.44 90 VAL A N 1
ATOM 664 C CA . VAL A 1 90 ? -7.190 -7.601 5.387 1.00 87.44 90 VAL A CA 1
ATOM 665 C C . VAL A 1 90 ? -5.784 -7.446 4.798 1.00 87.44 90 VAL A C 1
ATOM 667 O O . VAL A 1 90 ? -5.393 -6.349 4.400 1.00 87.44 90 VAL A O 1
ATOM 670 N N . ASP A 1 91 ? -5.062 -8.560 4.668 1.00 88.88 91 ASP A N 1
ATOM 671 C CA . ASP A 1 91 ? -3.682 -8.603 4.162 1.00 88.88 91 ASP A CA 1
ATOM 672 C C . ASP A 1 91 ? -3.613 -8.845 2.651 1.00 88.88 91 ASP A C 1
ATOM 674 O O . ASP A 1 91 ? -2.616 -9.332 2.115 1.00 88.88 91 ASP A O 1
ATOM 678 N N . ALA A 1 92 ? -4.689 -8.515 1.934 1.00 91.31 92 ALA A N 1
ATOM 679 C CA . ALA A 1 92 ? -4.668 -8.536 0.486 1.00 91.31 92 ALA A CA 1
ATOM 680 C C . ALA A 1 92 ? -3.577 -7.578 -0.026 1.00 91.31 92 ALA A C 1
ATOM 682 O O . ALA A 1 92 ? -3.483 -6.423 0.401 1.00 91.31 92 ALA A O 1
ATOM 683 N N . VAL A 1 93 ? -2.750 -8.060 -0.952 1.00 92.75 93 VAL A N 1
ATOM 684 C CA . VAL A 1 93 ? -1.659 -7.275 -1.538 1.00 92.75 93 VAL A CA 1
ATOM 685 C C . VAL A 1 93 ? -2.137 -6.675 -2.853 1.00 92.75 93 VAL A C 1
ATOM 687 O O . VAL A 1 93 ? -2.469 -7.401 -3.792 1.00 92.75 93 VAL A O 1
ATOM 690 N N . GLU A 1 94 ? -2.180 -5.348 -2.923 1.00 92.94 94 GLU A N 1
ATOM 691 C CA . GLU A 1 94 ? -2.336 -4.620 -4.178 1.00 92.94 94 GLU A CA 1
ATOM 692 C C . GLU A 1 94 ? -0.977 -4.583 -4.871 1.00 92.94 94 GLU A C 1
ATOM 694 O O . GLU A 1 94 ? -0.011 -4.073 -4.308 1.00 92.94 94 GLU A O 1
ATOM 699 N N . SER A 1 95 ? -0.916 -5.121 -6.090 1.00 93.12 95 SER A N 1
ATOM 700 C CA . SER A 1 95 ? 0.304 -5.150 -6.897 1.00 93.12 95 SER A CA 1
ATOM 701 C C . SER A 1 95 ? 0.148 -4.235 -8.101 1.00 93.12 95 SER A C 1
ATOM 703 O O . SER A 1 95 ? -0.798 -4.399 -8.881 1.00 93.12 95 SER A O 1
ATOM 705 N N . ARG A 1 96 ? 1.077 -3.308 -8.317 1.00 92.94 96 ARG A N 1
ATOM 706 C CA . ARG A 1 96 ? 1.159 -2.516 -9.552 1.00 92.94 96 ARG A CA 1
ATOM 707 C C . ARG A 1 96 ? 2.557 -2.623 -10.111 1.00 92.94 96 ARG A C 1
ATOM 709 O O . ARG A 1 96 ? 3.485 -2.096 -9.519 1.00 92.94 96 ARG A O 1
ATOM 716 N N . HIS A 1 97 ? 2.693 -3.257 -11.267 1.00 92.44 97 HIS A N 1
ATOM 717 C CA . HIS A 1 97 ? 3.967 -3.376 -11.963 1.00 92.44 97 HIS A CA 1
ATOM 718 C C . HIS A 1 97 ? 3.831 -2.782 -13.352 1.00 92.44 97 HIS A C 1
ATOM 720 O O . HIS A 1 97 ? 3.088 -3.309 -14.174 1.00 92.44 97 HIS A O 1
ATOM 726 N N . PHE A 1 98 ? 4.563 -1.712 -13.619 1.00 90.81 98 PHE A N 1
ATOM 727 C CA . PHE A 1 98 ? 4.687 -1.095 -14.926 1.00 90.81 98 PHE A CA 1
ATOM 728 C C . PHE A 1 98 ? 6.162 -1.017 -15.287 1.00 90.81 98 PHE A C 1
ATOM 730 O O . PHE A 1 98 ? 6.981 -0.492 -14.539 1.00 90.81 98 PHE A O 1
ATOM 737 N N . SER A 1 99 ? 6.496 -1.551 -16.448 1.00 89.19 99 SER A N 1
ATOM 738 C CA . SER A 1 99 ? 7.809 -1.446 -17.061 1.00 89.19 99 SER A CA 1
ATOM 739 C C . SER A 1 99 ? 7.736 -0.455 -18.211 1.00 89.19 99 SER A C 1
ATOM 741 O O . SER A 1 99 ? 6.745 -0.417 -18.941 1.00 89.19 99 SER A O 1
ATOM 743 N N . ASN A 1 100 ? 8.755 0.384 -18.348 1.00 89.44 100 ASN A N 1
ATOM 744 C CA . ASN A 1 100 ? 8.853 1.375 -19.409 1.00 89.44 100 ASN A CA 1
ATOM 745 C C . ASN A 1 100 ? 10.221 1.249 -20.078 1.00 89.44 100 ASN A C 1
ATOM 747 O O . ASN A 1 100 ? 11.239 1.193 -19.389 1.00 89.44 100 ASN A O 1
ATOM 751 N N . GLU A 1 101 ? 10.254 1.270 -21.410 1.00 85.19 101 GLU A N 1
ATOM 752 C CA . GLU A 1 101 ? 11.498 1.209 -22.194 1.00 85.19 101 GLU A CA 1
ATOM 753 C C . GLU A 1 101 ? 12.493 2.325 -21.810 1.00 85.19 101 GLU A C 1
ATOM 755 O O . GLU A 1 101 ? 13.700 2.151 -21.926 1.00 85.19 101 GLU A O 1
ATOM 760 N N . ARG A 1 102 ? 12.005 3.467 -21.300 1.00 84.62 102 ARG A N 1
ATOM 761 C CA . ARG A 1 102 ? 12.834 4.606 -20.855 1.00 84.62 102 ARG A CA 1
ATOM 762 C C . ARG A 1 102 ? 13.373 4.484 -19.422 1.00 84.62 102 ARG A C 1
ATOM 764 O O . ARG A 1 102 ? 14.005 5.417 -18.938 1.00 84.62 102 ARG A O 1
ATOM 771 N N . GLY A 1 103 ? 13.100 3.383 -18.721 1.00 82.69 103 GLY A N 1
ATOM 772 C CA . GLY A 1 103 ? 13.581 3.144 -17.354 1.00 82.69 103 GLY A CA 1
ATOM 773 C C . GLY A 1 103 ? 12.673 3.662 -16.233 1.00 82.69 103 GLY A C 1
ATOM 774 O O . GLY A 1 103 ? 12.977 3.435 -15.065 1.00 82.69 103 GLY A O 1
ATOM 775 N N . PHE A 1 104 ? 11.532 4.287 -16.556 1.00 85.25 104 PHE A N 1
ATOM 776 C CA . PHE A 1 104 ? 10.494 4.692 -15.590 1.00 85.25 104 PHE A CA 1
ATOM 777 C C . PHE A 1 104 ? 9.663 3.495 -15.109 1.00 85.25 104 PHE A C 1
ATOM 779 O O . PHE A 1 104 ? 8.440 3.459 -15.273 1.00 85.25 104 PHE A O 1
ATOM 786 N N . ASN A 1 105 ? 10.332 2.494 -14.547 1.00 89.19 105 ASN A N 1
ATOM 787 C CA . ASN A 1 105 ? 9.663 1.329 -13.995 1.00 89.19 105 ASN A CA 1
ATOM 788 C C . ASN A 1 105 ? 8.984 1.702 -12.671 1.00 89.19 105 ASN A C 1
ATOM 790 O O . ASN A 1 105 ? 9.462 2.544 -11.910 1.00 89.19 105 ASN A O 1
ATOM 794 N N . GLN A 1 106 ? 7.845 1.081 -12.407 1.00 88.94 106 GLN A N 1
ATOM 795 C CA . GLN A 1 106 ? 7.095 1.189 -11.165 1.00 88.94 106 GLN A CA 1
ATOM 796 C C . GLN A 1 106 ? 6.749 -0.229 -10.734 1.00 88.94 106 GLN A C 1
ATOM 798 O O . GLN A 1 106 ? 6.224 -1.006 -11.525 1.00 88.94 106 GLN A O 1
ATOM 803 N N . ALA A 1 107 ? 7.058 -0.581 -9.497 1.00 91.19 107 ALA A N 1
ATOM 804 C CA . ALA A 1 107 ? 6.584 -1.805 -8.876 1.00 91.19 107 ALA A CA 1
ATOM 805 C C . ALA A 1 107 ? 6.197 -1.439 -7.452 1.00 91.19 107 ALA A C 1
ATOM 807 O O . ALA A 1 107 ? 7.041 -0.934 -6.722 1.00 91.19 107 ALA A O 1
ATOM 808 N N . THR A 1 108 ? 4.933 -1.623 -7.096 1.00 92.62 108 THR A N 1
ATOM 809 C CA . THR A 1 108 ? 4.424 -1.385 -5.745 1.00 92.62 108 THR A CA 1
ATOM 810 C C . THR A 1 108 ? 3.586 -2.575 -5.331 1.00 92.62 108 THR A C 1
ATOM 812 O O . THR A 1 108 ? 2.558 -2.820 -5.964 1.00 92.62 108 THR A O 1
ATOM 815 N N . ASP A 1 109 ? 3.997 -3.242 -4.264 1.00 93.56 109 ASP A N 1
ATOM 816 C CA . ASP A 1 109 ? 3.246 -4.305 -3.611 1.00 93.56 109 ASP A CA 1
ATOM 817 C C . ASP A 1 109 ? 2.935 -3.852 -2.186 1.00 93.56 109 ASP A C 1
ATOM 819 O O . ASP A 1 109 ? 3.829 -3.791 -1.340 1.00 93.56 109 ASP A O 1
ATOM 823 N N . GLU A 1 110 ? 1.682 -3.473 -1.925 1.00 92.62 110 GLU A N 1
ATOM 824 C CA . GLU A 1 110 ? 1.282 -2.892 -0.643 1.00 92.62 110 GLU A CA 1
ATOM 825 C C . GLU A 1 110 ? -0.060 -3.421 -0.120 1.00 92.62 110 GLU A C 1
ATOM 827 O O . GLU A 1 110 ? -0.985 -3.750 -0.866 1.00 92.62 110 GLU A O 1
ATOM 832 N N . THR A 1 111 ? -0.167 -3.516 1.204 1.00 93.12 111 THR A N 1
ATOM 833 C CA . THR A 1 111 ? -1.416 -3.890 1.883 1.00 93.12 111 THR A CA 1
ATOM 834 C C . THR A 1 111 ? -2.275 -2.658 2.157 1.00 93.12 111 THR A C 1
ATOM 836 O O . THR A 1 111 ? -1.786 -1.524 2.159 1.00 93.12 111 THR A O 1
ATOM 839 N N . ALA A 1 112 ? -3.555 -2.878 2.458 1.00 91.94 112 ALA A N 1
ATOM 840 C CA . ALA A 1 112 ? -4.476 -1.817 2.867 1.00 91.94 112 ALA A CA 1
ATOM 841 C C . ALA A 1 112 ? -3.932 -0.984 4.049 1.00 91.94 112 ALA A C 1
ATOM 843 O O . ALA A 1 112 ? -4.116 0.232 4.090 1.00 91.94 112 ALA A O 1
ATOM 844 N N . LEU A 1 113 ? -3.195 -1.620 4.972 1.00 91.81 113 LEU A N 1
ATOM 845 C CA . LEU A 1 113 ? -2.554 -0.946 6.105 1.00 91.81 113 LEU A CA 1
ATOM 846 C C . LEU A 1 113 ? -1.502 0.075 5.649 1.00 91.81 113 LEU A C 1
ATOM 848 O O . LEU A 1 113 ? -1.480 1.195 6.152 1.00 91.81 113 LEU A O 1
ATOM 852 N N . HIS A 1 114 ? -0.668 -0.274 4.666 1.00 93.00 114 HIS A N 1
ATOM 853 C CA . HIS A 1 114 ? 0.342 0.640 4.128 1.00 93.00 114 HIS A CA 1
ATOM 854 C C . HIS A 1 114 ? -0.298 1.868 3.479 1.00 93.00 114 HIS A C 1
ATOM 856 O O . HIS A 1 114 ? 0.162 2.985 3.715 1.00 93.00 114 HIS A O 1
ATOM 862 N N . GLN A 1 115 ? -1.378 1.678 2.718 1.00 91.62 115 GLN A N 1
ATOM 863 C CA . GLN A 1 115 ? -2.120 2.782 2.109 1.00 91.62 115 GLN A CA 1
ATOM 864 C C . GLN A 1 115 ? -2.739 3.703 3.169 1.00 91.62 115 GLN A C 1
ATOM 866 O O . GLN A 1 115 ? -2.570 4.919 3.097 1.00 91.62 115 GLN A O 1
ATOM 871 N N . ALA A 1 116 ? -3.358 3.133 4.207 1.00 90.88 116 ALA A N 1
ATOM 872 C CA . ALA A 1 116 ? -3.902 3.906 5.322 1.00 90.88 116 ALA A CA 1
ATOM 873 C C . ALA A 1 116 ? -2.813 4.695 6.079 1.00 90.88 116 ALA A C 1
ATOM 875 O O . ALA A 1 116 ? -3.045 5.834 6.489 1.00 90.88 116 ALA A O 1
ATOM 876 N N . CYS A 1 117 ? -1.610 4.126 6.229 1.00 91.19 11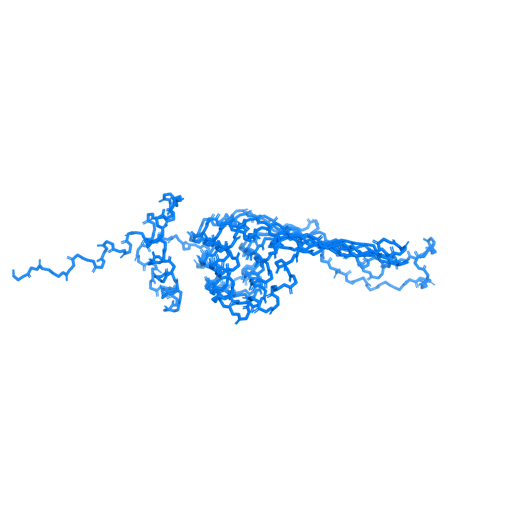7 CYS A N 1
ATOM 877 C CA . CYS A 1 117 ? -0.455 4.826 6.796 1.00 91.19 117 CYS A CA 1
ATOM 878 C C . CYS A 1 117 ? 0.043 5.962 5.891 1.00 91.19 117 CYS A C 1
ATOM 880 O O . CYS A 1 117 ? 0.369 7.032 6.391 1.00 91.19 117 CYS A O 1
ATOM 882 N N . LEU A 1 118 ? 0.074 5.781 4.566 1.00 90.69 118 LEU A N 1
ATOM 883 C CA . LEU A 1 118 ? 0.460 6.852 3.636 1.00 90.69 118 LEU A CA 1
ATOM 884 C C . LEU A 1 118 ? -0.468 8.066 3.723 1.00 90.69 118 LEU A C 1
ATOM 886 O O . LEU A 1 118 ? -0.001 9.196 3.603 1.00 90.69 118 LEU A O 1
ATOM 890 N N . GLU A 1 119 ? -1.755 7.831 3.954 1.00 88.12 119 GLU A N 1
ATOM 891 C CA . GLU A 1 119 ? -2.773 8.875 4.103 1.00 88.12 119 GLU A CA 1
ATOM 892 C C . GLU A 1 119 ? -2.853 9.444 5.531 1.00 88.12 119 GLU A C 1
ATOM 894 O O . GLU A 1 119 ? -3.606 10.385 5.775 1.00 88.12 119 GLU A O 1
ATOM 899 N N . SER A 1 120 ? -2.070 8.904 6.477 1.00 85.12 120 SER A N 1
ATOM 900 C CA . SER A 1 120 ? -2.118 9.237 7.911 1.00 85.12 120 SER A CA 1
ATOM 901 C C . SER A 1 120 ? -3.532 9.093 8.512 1.00 85.12 120 SER A C 1
ATOM 903 O O . SER A 1 120 ? -3.959 9.805 9.426 1.00 85.12 120 SER A O 1
ATOM 905 N N . ALA A 1 121 ? -4.303 8.132 7.994 1.00 84.38 121 ALA A N 1
ATOM 906 C CA . ALA A 1 121 ? -5.683 7.887 8.391 1.00 84.38 121 ALA A CA 1
ATOM 907 C C . ALA A 1 121 ? -5.745 7.019 9.662 1.00 84.38 121 ALA A C 1
ATOM 909 O O . ALA A 1 121 ? -6.041 5.825 9.611 1.00 84.38 121 ALA A O 1
ATOM 910 N N . LEU A 1 122 ? -5.491 7.627 10.826 1.00 80.56 122 LEU A N 1
ATOM 911 C CA . LEU A 1 122 ? -5.415 6.938 12.129 1.00 80.56 122 LEU A CA 1
ATOM 912 C C . LEU A 1 122 ? -6.621 6.030 12.424 1.00 80.56 122 LEU A C 1
ATOM 914 O O . LEU A 1 122 ? -6.453 4.905 12.889 1.00 80.56 122 LEU A O 1
ATOM 918 N N . SER A 1 123 ? -7.840 6.495 12.133 1.00 77.94 123 SER A N 1
ATOM 919 C CA . SER A 1 123 ? -9.064 5.714 12.355 1.00 77.94 123 SER A CA 1
ATOM 920 C C . SER A 1 123 ? -9.155 4.488 11.442 1.00 77.94 123 SER A C 1
ATOM 922 O O . SER A 1 123 ? -9.623 3.440 11.880 1.00 77.94 123 SER A O 1
ATOM 924 N N . MET A 1 124 ? -8.671 4.592 10.201 1.00 82.06 124 MET A N 1
ATOM 925 C CA . MET A 1 124 ? -8.638 3.480 9.248 1.00 82.06 124 MET A CA 1
ATOM 926 C C . MET A 1 124 ? -7.590 2.444 9.665 1.00 82.06 124 MET A C 1
ATOM 928 O O . MET A 1 124 ? -7.857 1.245 9.665 1.00 82.06 124 MET A O 1
ATOM 932 N N . VAL A 1 125 ? -6.420 2.913 10.103 1.00 84.81 125 VAL A N 1
ATOM 933 C CA . VAL A 1 125 ? -5.349 2.069 10.646 1.00 84.81 125 VAL A CA 1
ATOM 934 C C . VAL A 1 125 ? -5.838 1.297 11.874 1.00 84.81 125 VAL A C 1
ATOM 936 O O . VAL A 1 125 ? -5.682 0.080 11.930 1.00 84.81 125 VAL A O 1
ATOM 939 N N . ALA A 1 126 ? -6.499 1.966 12.824 1.00 77.44 126 ALA A N 1
ATOM 940 C CA . ALA A 1 126 ? -7.063 1.312 14.006 1.00 77.44 126 ALA A CA 1
ATOM 941 C C . ALA A 1 126 ? -8.080 0.217 13.642 1.00 77.44 126 ALA A C 1
ATOM 943 O O . ALA A 1 126 ? -8.083 -0.854 14.248 1.00 77.44 126 ALA A O 1
ATOM 944 N N . LEU A 1 127 ? -8.920 0.468 12.635 1.00 77.88 127 LEU A N 1
ATOM 945 C CA . LEU A 1 127 ? -9.925 -0.477 12.155 1.00 77.88 127 LEU A CA 1
ATOM 946 C C . LEU A 1 127 ? -9.275 -1.716 11.519 1.00 77.88 127 LEU A C 1
ATOM 948 O O . LEU A 1 127 ? -9.623 -2.842 11.880 1.00 77.88 127 LEU A O 1
ATOM 952 N N . LEU A 1 128 ? -8.304 -1.524 10.624 1.00 84.62 128 LEU A N 1
ATOM 953 C CA . LEU A 1 128 ? -7.572 -2.619 9.980 1.00 84.62 128 LEU A CA 1
ATOM 954 C C . LEU A 1 128 ? -6.832 -3.483 11.012 1.00 84.62 128 LEU A C 1
ATOM 956 O O . LEU A 1 128 ? -6.907 -4.710 10.970 1.00 84.62 128 LEU A O 1
ATOM 960 N N . LEU A 1 129 ? -6.194 -2.855 12.000 1.00 81.31 129 LEU A N 1
ATOM 961 C CA . LEU A 1 129 ? -5.502 -3.559 13.082 1.00 81.31 129 LEU A CA 1
ATOM 962 C C . LEU A 1 129 ? -6.460 -4.309 14.009 1.00 81.31 129 LEU A C 1
ATOM 964 O O . LEU A 1 129 ? -6.167 -5.432 14.412 1.00 81.31 129 LEU A O 1
ATOM 968 N N . ALA A 1 130 ? -7.639 -3.748 14.292 1.00 74.31 130 ALA A N 1
ATOM 969 C CA . ALA A 1 130 ? -8.684 -4.444 15.043 1.00 74.31 130 ALA A CA 1
ATOM 970 C C . ALA A 1 130 ? -9.174 -5.716 14.328 1.00 74.31 130 ALA A C 1
ATOM 972 O O . ALA A 1 130 ? -9.688 -6.623 14.980 1.00 74.31 130 ALA A O 1
ATOM 973 N N . ARG A 1 131 ? -8.996 -5.803 13.003 1.00 76.00 131 ARG A N 1
ATOM 974 C CA . ARG A 1 131 ? -9.290 -6.992 12.190 1.00 76.00 131 ARG A CA 1
ATOM 975 C C . ARG A 1 131 ? -8.118 -7.938 11.986 1.00 76.00 131 ARG A C 1
ATOM 977 O O . ARG A 1 131 ? -8.282 -8.936 11.292 1.00 76.00 131 ARG A O 1
ATOM 984 N N . GLY A 1 132 ? -6.994 -7.675 12.644 1.00 76.94 132 GLY A N 1
ATOM 985 C CA . GLY A 1 132 ? -5.821 -8.536 12.599 1.00 76.94 132 GLY A CA 1
ATOM 986 C C . GLY A 1 132 ? -4.936 -8.306 11.381 1.00 76.94 132 GLY A C 1
ATOM 987 O O . GLY A 1 132 ? -4.299 -9.256 10.955 1.00 76.94 132 GLY A O 1
ATOM 988 N N . ALA A 1 133 ? -4.895 -7.084 10.834 1.00 85.44 133 ALA A N 1
ATOM 989 C CA . ALA A 1 133 ? -3.902 -6.729 9.821 1.00 85.44 133 ALA A CA 1
ATOM 990 C C . ALA A 1 133 ? -2.477 -7.002 10.325 1.00 85.44 133 ALA A C 1
ATOM 992 O O . ALA A 1 133 ? -2.118 -6.596 11.439 1.00 85.44 133 ALA A O 1
ATOM 993 N N . ASP A 1 134 ? -1.645 -7.601 9.478 1.00 86.25 134 ASP A N 1
ATOM 994 C CA . ASP A 1 134 ? -0.247 -7.867 9.794 1.00 86.25 134 ASP A CA 1
ATOM 995 C C . ASP A 1 134 ? 0.572 -6.564 9.790 1.00 86.25 134 ASP A C 1
ATOM 997 O O . ASP A 1 134 ? 0.943 -6.012 8.752 1.00 86.25 134 ASP A O 1
ATOM 1001 N N . VAL A 1 135 ? 0.914 -6.078 10.988 1.00 87.19 135 VAL A N 1
ATOM 1002 C CA . VAL A 1 135 ? 1.696 -4.839 11.199 1.00 87.19 135 VAL A CA 1
ATOM 1003 C C . VAL A 1 135 ? 3.098 -4.922 10.590 1.00 87.19 135 VAL A C 1
ATOM 1005 O O . VAL A 1 135 ? 3.665 -3.921 10.148 1.00 87.19 135 VAL A O 1
ATOM 1008 N N . ASN A 1 136 ? 3.664 -6.128 10.588 1.00 87.88 136 ASN A N 1
ATOM 1009 C CA . ASN A 1 136 ? 5.042 -6.394 10.179 1.00 87.88 136 ASN A CA 1
ATOM 1010 C C . ASN A 1 136 ? 5.162 -6.768 8.700 1.00 87.88 136 ASN A C 1
ATOM 1012 O O . ASN A 1 136 ? 6.237 -7.178 8.261 1.00 87.88 136 ASN A O 1
ATOM 1016 N N . PHE A 1 137 ? 4.081 -6.637 7.925 1.00 90.38 137 PHE A N 1
ATOM 1017 C CA . PHE A 1 137 ? 4.152 -6.853 6.490 1.00 90.38 137 PHE A CA 1
ATOM 1018 C C . PHE A 1 137 ? 5.135 -5.854 5.868 1.00 90.38 137 PHE A C 1
ATOM 1020 O O . PHE A 1 137 ? 5.088 -4.654 6.145 1.00 90.38 137 PHE A O 1
ATOM 1027 N N . VAL A 1 138 ? 6.041 -6.358 5.037 1.00 91.25 138 VAL A N 1
ATOM 1028 C CA . VAL A 1 138 ? 7.032 -5.541 4.336 1.00 91.25 138 VAL A CA 1
ATOM 1029 C C . VAL A 1 138 ? 6.490 -5.255 2.947 1.00 91.25 138 VAL A C 1
ATOM 1031 O O . VAL A 1 138 ? 6.293 -6.182 2.162 1.00 91.25 138 VAL A O 1
ATOM 1034 N N . ARG A 1 139 ? 6.248 -3.980 2.640 1.00 92.00 139 ARG A N 1
ATOM 1035 C CA . ARG A 1 139 ? 5.912 -3.569 1.277 1.00 92.00 139 ARG A CA 1
ATOM 1036 C C . ARG A 1 139 ? 7.165 -3.463 0.423 1.00 92.00 139 ARG A C 1
ATOM 1038 O O . ARG A 1 139 ? 8.222 -3.059 0.913 1.00 92.00 139 ARG A O 1
ATOM 1045 N N . GLU A 1 140 ? 7.021 -3.760 -0.861 1.00 91.38 140 GLU A N 1
ATOM 1046 C CA . GLU A 1 140 ? 8.074 -3.567 -1.857 1.00 91.38 140 GLU A CA 1
ATOM 1047 C C . GLU A 1 140 ? 7.660 -2.441 -2.802 1.00 91.38 140 GLU A C 1
ATOM 1049 O O . GLU A 1 140 ? 6.571 -2.451 -3.371 1.00 91.38 140 GLU A O 1
ATOM 1054 N N . ASN A 1 141 ? 8.514 -1.433 -2.938 1.00 91.81 141 ASN A N 1
ATOM 1055 C CA . ASN A 1 141 ? 8.287 -0.286 -3.806 1.00 91.81 141 ASN A CA 1
ATOM 1056 C C . ASN A 1 141 ? 9.533 -0.023 -4.661 1.00 91.81 141 ASN A C 1
ATOM 1058 O O . ASN A 1 141 ? 10.654 -0.211 -4.198 1.00 91.81 141 ASN A O 1
ATOM 1062 N N . LEU A 1 142 ? 9.363 0.448 -5.891 1.00 90.88 142 LEU A N 1
ATOM 1063 C CA . LEU A 1 142 ? 10.445 0.998 -6.702 1.00 90.88 142 LEU A CA 1
ATOM 1064 C C . LEU A 1 142 ? 10.416 2.520 -6.627 1.00 90.88 142 LEU A C 1
ATOM 1066 O O . LEU A 1 142 ? 9.553 3.174 -7.214 1.00 90.88 142 LEU A O 1
ATOM 1070 N N . GLU A 1 143 ? 11.402 3.086 -5.938 1.00 87.75 143 GLU A N 1
ATOM 1071 C CA . GLU A 1 143 ? 11.619 4.527 -5.910 1.00 87.75 143 GLU A CA 1
ATOM 1072 C C . GLU A 1 143 ? 12.450 4.958 -7.123 1.00 87.75 143 GLU A C 1
ATOM 1074 O O . GLU A 1 143 ? 13.462 4.345 -7.470 1.00 87.75 143 GLU A O 1
ATOM 1079 N N . GLN A 1 144 ? 12.003 6.019 -7.788 1.00 88.50 144 GLN A N 1
ATOM 1080 C CA . GLN A 1 144 ? 12.644 6.556 -8.982 1.00 88.50 144 GLN A CA 1
ATOM 1081 C C . GLN A 1 144 ? 13.629 7.657 -8.597 1.00 88.50 144 GLN A C 1
ATOM 1083 O O . GLN A 1 144 ? 13.234 8.750 -8.194 1.00 88.50 144 GLN A O 1
ATOM 1088 N N . VAL A 1 145 ? 14.919 7.376 -8.756 1.00 87.81 145 VAL A N 1
ATOM 1089 C CA . VAL A 1 145 ? 15.999 8.331 -8.507 1.00 87.81 145 VAL A CA 1
ATOM 1090 C C . VAL A 1 145 ? 16.456 8.903 -9.842 1.00 87.81 145 VAL A C 1
ATOM 1092 O O . VAL A 1 145 ? 16.910 8.163 -10.714 1.00 87.81 145 VAL A O 1
ATOM 1095 N N . HIS A 1 146 ? 16.329 10.218 -10.011 1.00 86.50 146 HIS A N 1
ATOM 1096 C CA . HIS A 1 146 ? 16.825 10.896 -11.205 1.00 86.50 146 HIS A CA 1
ATOM 1097 C C . HIS A 1 146 ? 18.354 10.935 -11.171 1.00 86.50 146 HIS A C 1
ATOM 1099 O O . HIS A 1 146 ? 18.958 11.296 -10.162 1.00 86.50 146 HIS A O 1
ATOM 1105 N N . LEU A 1 147 ? 18.964 10.527 -12.276 1.00 84.19 147 LEU A N 1
ATOM 1106 C CA . LEU A 1 147 ? 20.385 10.661 -12.533 1.00 84.19 147 LEU A CA 1
ATOM 1107 C C . LEU A 1 147 ? 20.585 11.949 -13.333 1.00 84.19 147 LEU A C 1
ATOM 1109 O O . LEU A 1 147 ? 19.939 12.135 -14.364 1.00 84.19 147 LEU A O 1
ATOM 1113 N N . ASP A 1 148 ? 21.507 12.807 -12.900 1.00 82.75 148 ASP A N 1
ATOM 1114 C CA . ASP A 1 148 ? 21.940 13.993 -13.655 1.00 82.75 148 ASP A CA 1
ATOM 1115 C C . ASP A 1 148 ? 22.858 13.582 -14.824 1.00 82.75 148 ASP A C 1
ATOM 1117 O O . ASP A 1 148 ? 24.008 14.008 -14.939 1.00 82.75 148 ASP A O 1
ATOM 1121 N N . VAL A 1 149 ? 22.373 12.665 -15.662 1.00 82.62 149 VAL A N 1
ATOM 1122 C CA . VAL A 1 149 ? 23.082 12.103 -16.810 1.00 82.62 149 VAL A CA 1
ATOM 1123 C C . VAL A 1 149 ? 22.253 12.377 -18.053 1.00 82.62 149 VAL A C 1
ATOM 1125 O O . VAL A 1 149 ? 21.097 11.968 -18.150 1.00 82.62 149 VAL A O 1
ATOM 1128 N N . GLU A 1 150 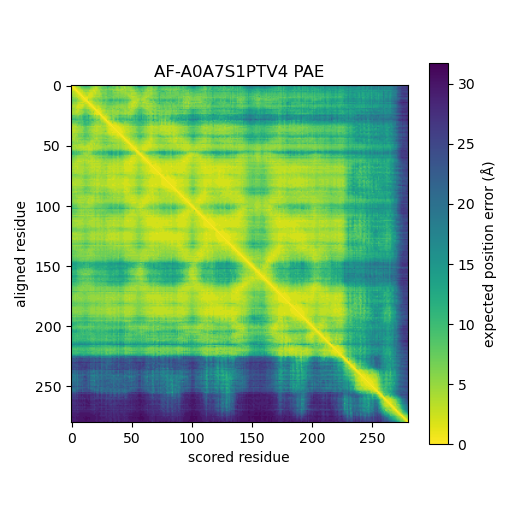? 22.858 13.065 -19.015 1.00 81.62 150 GLU A N 1
ATOM 1129 C CA . GLU A 1 150 ? 22.271 13.254 -20.336 1.00 81.62 150 GLU A CA 1
ATOM 1130 C C . GLU A 1 150 ? 22.596 12.043 -21.210 1.00 81.62 150 GLU A C 1
ATOM 1132 O O . GLU A 1 150 ? 23.752 11.624 -21.320 1.00 81.62 150 GLU A O 1
ATOM 1137 N N . SER A 1 151 ? 21.568 11.467 -21.829 1.00 84.38 151 SER A N 1
ATOM 1138 C CA . SER A 1 151 ? 21.753 10.394 -22.792 1.00 84.38 151 SER A CA 1
ATOM 1139 C C . SER A 1 151 ? 22.271 10.966 -24.119 1.00 84.38 151 SER A C 1
ATOM 1141 O O . SER A 1 151 ? 21.813 12.022 -24.563 1.00 84.38 151 SER A O 1
ATOM 1143 N N . PRO A 1 152 ? 23.207 10.283 -24.798 1.00 86.06 152 PRO A N 1
ATOM 1144 C CA . PRO A 1 152 ? 23.685 10.715 -26.113 1.00 86.06 152 PRO A CA 1
ATOM 1145 C C . PRO A 1 152 ? 22.588 10.620 -27.189 1.00 86.06 152 PRO A C 1
ATOM 1147 O O . PRO A 1 152 ? 22.666 11.286 -28.222 1.00 86.06 152 PRO A O 1
ATOM 1150 N N . THR A 1 153 ? 21.563 9.801 -26.943 1.00 86.44 153 THR A N 1
ATOM 1151 C CA . THR A 1 153 ? 20.427 9.536 -27.829 1.00 86.44 153 THR A CA 1
ATOM 1152 C C . THR A 1 153 ? 19.110 9.615 -27.043 1.00 86.44 153 THR A C 1
ATOM 1154 O O . THR A 1 153 ? 19.073 9.319 -25.851 1.00 86.44 153 THR A O 1
ATOM 1157 N N . ASP A 1 154 ? 18.010 10.029 -27.685 1.00 84.50 154 ASP A N 1
ATOM 1158 C CA . ASP A 1 154 ? 16.650 10.029 -27.087 1.00 84.50 154 ASP A CA 1
ATOM 1159 C C . ASP A 1 154 ? 15.838 8.771 -27.474 1.00 84.50 154 ASP A C 1
ATOM 1161 O O . ASP A 1 154 ? 14.700 8.577 -27.030 1.00 84.50 154 ASP A O 1
ATOM 1165 N N . ASP A 1 155 ? 16.402 7.892 -28.311 1.00 86.38 155 ASP A N 1
ATOM 1166 C CA . ASP A 1 155 ? 15.754 6.631 -28.670 1.00 86.38 155 ASP A CA 1
ATOM 1167 C C . ASP A 1 155 ? 16.088 5.549 -27.627 1.00 86.38 155 ASP A C 1
ATOM 1169 O O . ASP A 1 155 ? 17.239 5.122 -27.564 1.00 86.38 155 ASP A O 1
ATOM 1173 N N . PRO A 1 156 ? 15.111 5.058 -26.835 1.00 82.44 156 PRO A N 1
ATOM 1174 C CA . PRO A 1 156 ? 15.346 4.018 -25.831 1.00 82.44 156 PRO A CA 1
ATOM 1175 C C . PRO A 1 156 ? 15.753 2.658 -26.415 1.00 82.44 156 PRO A C 1
ATOM 1177 O O . PRO A 1 156 ? 16.079 1.744 -25.662 1.00 82.44 156 PRO A O 1
ATOM 1180 N N . ARG A 1 157 ? 15.700 2.489 -27.742 1.00 83.94 157 ARG A N 1
ATOM 1181 C CA . ARG A 1 157 ? 16.107 1.257 -28.438 1.00 83.94 157 ARG A CA 1
ATOM 1182 C C . ARG A 1 157 ? 17.560 1.274 -28.890 1.00 83.94 157 ARG A C 1
ATOM 1184 O O . ARG A 1 157 ? 18.055 0.248 -29.355 1.00 83.94 157 ARG A O 1
ATOM 1191 N N . ASP A 1 158 ? 18.212 2.426 -28.806 1.00 89.00 158 ASP A N 1
ATOM 1192 C CA . ASP A 1 158 ? 19.620 2.556 -29.139 1.00 89.00 158 ASP A CA 1
ATOM 1193 C C . ASP A 1 158 ? 20.468 1.888 -28.038 1.00 89.00 158 ASP A C 1
ATOM 1195 O O . ASP A 1 158 ? 20.203 2.123 -26.857 1.00 89.00 158 ASP A O 1
ATOM 1199 N N . PRO A 1 159 ? 21.470 1.047 -28.366 1.00 84.44 159 PRO A N 1
ATOM 1200 C CA . PRO A 1 159 ? 22.369 0.471 -27.362 1.00 84.44 159 PRO A CA 1
ATOM 1201 C C . PRO A 1 159 ? 23.099 1.519 -26.511 1.00 84.44 159 PRO A C 1
ATOM 1203 O O . PRO A 1 159 ? 23.468 1.210 -25.379 1.00 84.44 159 PRO A O 1
ATOM 1206 N N . ASP A 1 160 ? 23.287 2.736 -27.031 1.00 85.88 160 ASP A N 1
ATOM 1207 C CA . ASP A 1 160 ? 23.948 3.831 -26.314 1.00 85.88 160 ASP A CA 1
ATOM 1208 C C . ASP A 1 160 ? 22.970 4.656 -25.450 1.00 85.88 160 ASP A C 1
ATOM 1210 O O . ASP A 1 160 ? 23.368 5.638 -24.815 1.00 85.88 160 ASP A O 1
ATOM 1214 N N . PHE A 1 161 ? 21.686 4.277 -25.398 1.00 86.12 161 PHE A N 1
ATOM 1215 C CA . PHE A 1 161 ? 20.699 4.945 -24.557 1.00 86.12 161 PHE A CA 1
ATOM 1216 C C . PHE A 1 161 ? 20.971 4.690 -23.074 1.00 86.12 161 PHE A C 1
ATOM 1218 O O . PHE A 1 161 ? 20.961 3.557 -22.589 1.00 86.12 161 PHE A O 1
ATOM 1225 N N . VAL A 1 162 ? 21.140 5.778 -22.326 1.00 84.69 162 VAL A N 1
ATOM 1226 C CA . VAL A 1 162 ? 21.275 5.744 -20.871 1.00 84.69 162 VAL A CA 1
ATOM 1227 C C . VAL A 1 162 ? 19.991 6.302 -20.258 1.00 84.69 162 VAL A C 1
ATOM 1229 O O . VAL A 1 162 ? 19.659 7.458 -20.517 1.00 84.69 162 VAL A O 1
ATOM 1232 N N . PRO A 1 163 ? 19.247 5.532 -19.446 1.00 84.12 163 PRO A N 1
ATOM 1233 C CA . PRO A 1 163 ? 18.055 6.052 -18.796 1.00 84.12 163 PRO A CA 1
ATOM 1234 C C . PRO A 1 163 ? 18.433 7.144 -17.789 1.00 84.12 163 PRO A C 1
ATOM 1236 O O . PRO A 1 163 ? 19.346 6.977 -16.980 1.00 84.12 163 PRO A O 1
ATOM 1239 N N . SER A 1 164 ? 17.682 8.245 -17.798 1.00 85.69 164 SER A N 1
ATOM 1240 C CA . SER A 1 164 ? 17.855 9.358 -16.855 1.00 85.69 164 SER A CA 1
ATOM 1241 C C . SER A 1 164 ? 17.354 9.043 -15.444 1.00 85.69 164 SER A C 1
ATOM 1243 O O . SER A 1 164 ? 17.498 9.854 -14.536 1.00 85.69 164 SER A O 1
ATOM 1245 N N . VAL A 1 165 ? 16.742 7.876 -15.237 1.00 87.19 165 VAL A N 1
ATOM 1246 C CA . VAL A 1 165 ? 16.183 7.456 -13.954 1.00 87.19 165 VAL A CA 1
ATOM 1247 C C . VAL A 1 165 ? 16.678 6.061 -13.612 1.00 87.19 165 VAL A C 1
ATOM 1249 O O . VAL A 1 165 ? 16.602 5.137 -14.422 1.00 87.19 165 VAL A O 1
ATOM 1252 N N . LYS A 1 166 ? 17.145 5.899 -12.375 1.00 87.81 166 LYS A N 1
ATOM 1253 C CA . LYS A 1 166 ? 17.440 4.609 -11.760 1.00 87.81 166 LYS A CA 1
ATOM 1254 C C . LYS A 1 166 ? 16.302 4.243 -10.815 1.00 87.81 166 LYS A C 1
ATOM 1256 O O . LYS A 1 166 ? 15.992 4.990 -9.893 1.00 87.81 166 LYS A O 1
ATOM 1261 N N . CYS A 1 167 ? 15.710 3.074 -11.019 1.00 88.06 167 CYS A N 1
ATOM 1262 C CA . CYS A 1 167 ? 14.745 2.518 -10.076 1.00 88.06 167 CYS A CA 1
ATOM 1263 C C . CYS A 1 167 ? 15.492 1.774 -8.965 1.00 88.06 167 CYS A C 1
ATOM 1265 O O . CYS A 1 167 ? 16.280 0.869 -9.250 1.00 88.06 167 CYS A O 1
ATOM 1267 N N . VAL A 1 168 ? 15.258 2.157 -7.713 1.00 90.38 168 VAL A N 1
ATOM 1268 C CA . VAL A 1 168 ? 15.863 1.546 -6.526 1.00 90.38 168 VAL A CA 1
ATOM 1269 C C . VAL A 1 168 ? 14.773 0.810 -5.742 1.00 90.38 168 VAL A C 1
ATOM 1271 O O . VAL A 1 168 ? 13.741 1.416 -5.448 1.00 90.38 168 VAL A O 1
ATOM 1274 N N . PRO A 1 169 ? 14.963 -0.479 -5.404 1.00 90.50 169 PRO A N 1
ATOM 1275 C CA . PRO A 1 169 ? 14.016 -1.200 -4.567 1.00 90.50 169 PRO A CA 1
ATOM 1276 C C . PRO A 1 169 ? 14.058 -0.663 -3.137 1.00 90.50 169 PRO A C 1
ATOM 1278 O O . PRO A 1 169 ? 15.124 -0.527 -2.537 1.00 90.50 169 PRO A O 1
ATOM 1281 N N . VAL A 1 170 ? 12.879 -0.366 -2.606 1.00 91.81 170 VAL A N 1
ATOM 1282 C CA . VAL A 1 170 ? 12.643 0.071 -1.237 1.00 91.81 170 VAL A CA 1
ATOM 1283 C C . VAL A 1 170 ? 11.763 -0.964 -0.561 1.00 91.81 170 VAL A C 1
ATOM 1285 O O . VAL A 1 170 ? 10.657 -1.248 -1.026 1.00 91.81 170 VAL A O 1
ATOM 1288 N N . ARG A 1 171 ? 12.255 -1.512 0.546 1.00 91.81 171 ARG A N 1
ATOM 1289 C CA . ARG A 1 171 ? 11.519 -2.436 1.406 1.00 91.81 171 ARG A CA 1
ATOM 1290 C C . ARG A 1 171 ? 11.308 -1.768 2.747 1.00 91.81 171 ARG A C 1
ATOM 1292 O O . ARG A 1 171 ? 12.265 -1.396 3.429 1.00 91.81 171 ARG A O 1
ATOM 1299 N N . GLU A 1 172 ? 10.050 -1.570 3.106 1.00 90.69 172 GLU A N 1
ATOM 1300 C CA . GLU A 1 172 ? 9.690 -0.868 4.332 1.00 90.69 172 GLU A CA 1
ATOM 1301 C C . GLU A 1 172 ? 8.398 -1.423 4.931 1.00 90.69 172 GLU A C 1
ATOM 1303 O O . GLU A 1 172 ? 7.576 -2.009 4.235 1.00 90.69 172 GLU A O 1
ATOM 1308 N N . THR A 1 173 ? 8.238 -1.263 6.240 1.00 91.75 173 THR A N 1
ATOM 1309 C CA . THR A 1 173 ? 7.021 -1.652 6.973 1.00 91.75 173 THR A CA 1
ATOM 1310 C C . THR A 1 173 ? 6.145 -0.427 7.224 1.00 91.75 173 THR A C 1
ATOM 1312 O O . THR A 1 173 ? 6.603 0.714 7.088 1.00 91.75 173 THR A O 1
ATOM 1315 N N . ALA A 1 174 ? 4.907 -0.639 7.671 1.00 89.69 174 ALA A N 1
ATOM 1316 C CA . ALA A 1 174 ? 4.007 0.439 8.086 1.00 89.69 174 ALA A CA 1
ATOM 1317 C C . ALA A 1 174 ? 4.655 1.405 9.106 1.00 89.69 174 ALA A C 1
ATOM 1319 O O . ALA A 1 174 ? 4.481 2.621 9.005 1.00 89.69 174 ALA A O 1
ATOM 1320 N N . LEU A 1 175 ? 5.471 0.885 10.036 1.00 89.75 175 LEU A N 1
ATOM 1321 C CA . LEU A 1 175 ? 6.198 1.692 11.026 1.00 89.75 175 LEU A CA 1
ATOM 1322 C C . LEU A 1 175 ? 7.174 2.672 10.358 1.00 89.75 175 LEU A C 1
ATOM 1324 O O . LEU A 1 175 ? 7.209 3.850 10.703 1.00 89.75 175 LEU A O 1
ATOM 1328 N N . HIS A 1 176 ? 7.938 2.211 9.367 1.00 91.00 176 HIS A N 1
ATOM 1329 C CA . HIS A 1 176 ? 8.903 3.049 8.656 1.00 91.00 176 HIS A CA 1
ATOM 1330 C C . HIS A 1 176 ? 8.224 4.214 7.913 1.00 91.00 176 HIS A C 1
ATOM 1332 O O . HIS A 1 176 ? 8.773 5.317 7.870 1.00 91.00 176 HIS A O 1
ATOM 1338 N N . ILE A 1 177 ? 7.016 3.999 7.373 1.00 89.75 177 ILE A N 1
ATOM 1339 C CA . ILE A 1 177 ? 6.216 5.059 6.737 1.00 89.75 177 ILE A CA 1
ATOM 1340 C C . ILE A 1 177 ? 5.843 6.133 7.763 1.00 89.75 177 ILE A C 1
ATOM 1342 O O . ILE A 1 177 ? 6.082 7.315 7.508 1.00 89.75 177 ILE A O 1
ATOM 1346 N N . ALA A 1 178 ? 5.335 5.720 8.929 1.00 89.69 178 ALA A N 1
ATOM 1347 C CA . ALA A 1 178 ? 4.957 6.628 10.012 1.00 89.69 178 ALA A CA 1
ATOM 1348 C C . ALA A 1 178 ? 6.150 7.465 10.506 1.00 89.69 178 ALA A C 1
ATOM 1350 O O . ALA A 1 178 ? 6.047 8.683 10.663 1.00 89.69 178 ALA A O 1
ATOM 1351 N N . LEU A 1 179 ? 7.317 6.831 10.675 1.00 90.38 179 LEU A N 1
ATOM 1352 C CA . LEU A 1 179 ? 8.548 7.513 11.087 1.00 90.38 179 LEU A CA 1
ATOM 1353 C C . LEU A 1 179 ? 9.025 8.534 10.047 1.00 90.38 179 LEU A C 1
ATOM 1355 O O . LEU A 1 179 ? 9.452 9.627 10.414 1.00 90.38 179 LEU A O 1
ATOM 1359 N N . ARG A 1 180 ? 8.921 8.213 8.752 1.00 89.62 180 ARG A N 1
ATOM 1360 C CA . ARG A 1 180 ? 9.306 9.122 7.659 1.00 89.62 180 ARG A CA 1
ATOM 1361 C C . ARG A 1 180 ? 8.389 10.342 7.563 1.00 89.62 180 ARG A C 1
ATOM 1363 O O . ARG A 1 180 ? 8.867 11.424 7.230 1.00 89.62 180 ARG A O 1
ATOM 1370 N N . GLN A 1 181 ? 7.095 10.167 7.827 1.00 88.25 181 GLN A N 1
ATOM 1371 C CA . GLN A 1 181 ? 6.126 11.267 7.882 1.00 88.25 181 GLN A CA 1
ATOM 1372 C C . GLN A 1 181 ? 6.302 12.128 9.139 1.00 88.25 181 GLN A C 1
ATOM 1374 O O . GLN A 1 181 ? 6.027 13.324 9.106 1.00 88.25 181 GLN A O 1
ATOM 1379 N N . GLY A 1 182 ? 6.831 11.542 10.216 1.00 86.81 182 GLY A N 1
ATOM 1380 C CA . GLY A 1 182 ? 6.988 12.208 11.506 1.00 86.81 182 GLY A CA 1
ATOM 1381 C C . GLY A 1 182 ? 5.743 12.124 12.388 1.00 86.81 182 GLY A C 1
ATOM 1382 O O . GLY A 1 182 ? 5.632 12.872 13.363 1.00 86.81 182 GLY A O 1
ATOM 1383 N N . ASP A 1 183 ? 4.837 11.197 12.080 1.00 86.12 183 ASP A N 1
ATOM 1384 C CA . ASP A 1 183 ? 3.562 11.035 12.767 1.00 86.12 183 ASP A CA 1
ATOM 1385 C C . ASP A 1 183 ? 3.737 10.173 14.021 1.00 86.12 183 ASP A C 1
ATOM 1387 O O . ASP A 1 183 ? 3.622 8.945 13.995 1.00 86.12 183 ASP A O 1
ATOM 1391 N N . ALA A 1 184 ? 4.019 10.834 15.148 1.00 84.12 184 ALA A N 1
ATOM 1392 C CA . ALA A 1 184 ? 4.207 10.167 16.437 1.00 84.12 184 ALA A CA 1
ATOM 1393 C C . ALA A 1 184 ? 2.971 9.361 16.865 1.00 84.12 184 ALA A C 1
ATOM 1395 O O . ALA A 1 184 ? 3.109 8.252 17.378 1.00 84.12 184 ALA A O 1
ATOM 1396 N N . ASP A 1 185 ? 1.769 9.869 16.594 1.00 80.62 185 ASP A N 1
ATOM 1397 C CA . ASP A 1 185 ? 0.518 9.184 16.927 1.00 80.62 185 ASP A CA 1
ATOM 1398 C C . ASP A 1 185 ? 0.365 7.877 16.136 1.00 80.62 185 ASP A C 1
ATOM 1400 O O . ASP A 1 185 ? 0.012 6.842 16.699 1.00 80.62 185 ASP A O 1
ATOM 1404 N N . LEU A 1 186 ? 0.705 7.886 14.846 1.00 82.94 186 LEU A N 1
ATOM 1405 C CA . LEU A 1 186 ? 0.664 6.686 14.014 1.00 82.94 186 LEU A CA 1
ATOM 1406 C C . LEU A 1 186 ? 1.735 5.675 14.449 1.00 82.94 186 LEU A C 1
ATOM 1408 O O . LEU A 1 186 ? 1.456 4.480 14.548 1.00 82.94 186 LEU A O 1
ATOM 1412 N N . ALA A 1 187 ? 2.941 6.153 14.771 1.00 84.94 187 ALA A N 1
ATOM 1413 C CA . ALA A 1 187 ? 4.023 5.312 15.276 1.00 84.94 187 ALA A CA 1
ATOM 1414 C C . ALA A 1 187 ? 3.662 4.651 16.618 1.00 84.94 187 ALA A C 1
ATOM 1416 O O . ALA A 1 187 ? 3.851 3.445 16.761 1.00 84.94 187 ALA A O 1
ATOM 1417 N N . THR A 1 188 ? 3.082 5.394 17.574 1.00 79.25 188 THR A N 1
ATOM 1418 C CA . THR A 1 188 ? 2.636 4.813 18.858 1.00 79.25 188 THR A CA 1
ATOM 1419 C C . THR A 1 188 ? 1.585 3.729 18.648 1.00 79.25 188 THR A C 1
ATOM 1421 O O . THR A 1 188 ? 1.658 2.679 19.286 1.00 79.25 188 THR A O 1
ATOM 1424 N N . LEU A 1 189 ? 0.634 3.950 17.736 1.00 76.12 189 LEU A N 1
ATOM 1425 C CA . LEU A 1 189 ? -0.426 2.996 17.420 1.00 76.12 189 LEU A CA 1
ATOM 1426 C C . LEU A 1 189 ? 0.163 1.688 16.866 1.00 76.12 189 LEU A C 1
ATOM 1428 O O . LEU A 1 189 ? -0.155 0.610 17.367 1.00 76.12 189 LEU A O 1
ATOM 1432 N N . LEU A 1 190 ? 1.078 1.778 15.898 1.00 82.69 190 LEU A N 1
ATOM 1433 C CA . LEU A 1 190 ? 1.730 0.612 15.292 1.00 82.69 190 LEU A CA 1
ATOM 1434 C C . LEU A 1 190 ? 2.610 -0.151 16.295 1.00 82.69 190 LEU A C 1
ATOM 1436 O O . LEU A 1 190 ? 2.540 -1.378 16.355 1.00 82.69 190 LEU A O 1
ATOM 1440 N N . VAL A 1 191 ? 3.386 0.547 17.132 1.00 82.19 191 VAL A N 1
ATOM 1441 C CA . VAL A 1 191 ? 4.195 -0.083 18.196 1.00 82.19 191 VAL A CA 1
ATOM 1442 C C . VAL A 1 191 ? 3.300 -0.800 19.207 1.00 82.19 191 VAL A C 1
ATOM 1444 O O . VAL A 1 191 ? 3.568 -1.946 19.564 1.00 82.19 191 VAL A O 1
ATOM 1447 N N . CYS A 1 192 ? 2.186 -0.183 19.613 1.00 73.06 192 CYS A N 1
ATOM 1448 C CA . CYS A 1 192 ? 1.214 -0.818 20.508 1.00 73.06 192 CYS A CA 1
ATOM 1449 C C . CYS A 1 192 ? 0.541 -2.047 19.880 1.00 73.06 192 CYS A C 1
ATOM 1451 O O . CYS A 1 192 ? 0.187 -2.981 20.599 1.00 73.06 192 CYS A O 1
ATOM 1453 N N . ALA A 1 193 ? 0.380 -2.063 18.556 1.00 71.06 193 ALA A N 1
ATOM 1454 C CA . ALA A 1 193 ? -0.136 -3.209 17.813 1.00 71.06 193 ALA A CA 1
ATOM 1455 C C . ALA A 1 193 ? 0.897 -4.342 17.632 1.00 71.06 193 ALA A C 1
ATOM 1457 O O . ALA A 1 193 ? 0.544 -5.406 17.129 1.00 71.06 193 ALA A O 1
ATOM 1458 N N . GLY A 1 194 ? 2.146 -4.150 18.072 1.00 76.94 194 GLY A N 1
ATOM 1459 C CA . GLY A 1 194 ? 3.210 -5.153 17.988 1.00 76.94 194 GLY A CA 1
ATOM 1460 C C . GLY A 1 194 ? 4.132 -4.997 16.778 1.00 76.94 194 GLY A C 1
ATOM 1461 O O . GLY A 1 194 ? 4.683 -5.996 16.309 1.00 76.94 194 GLY A O 1
ATOM 1462 N N . ALA A 1 195 ? 4.304 -3.773 16.263 1.00 83.56 195 ALA A N 1
ATOM 1463 C CA . ALA A 1 195 ? 5.315 -3.491 15.247 1.00 83.56 195 ALA A CA 1
ATOM 1464 C C . ALA A 1 195 ? 6.721 -3.853 15.747 1.00 83.56 195 ALA A C 1
ATOM 1466 O O . ALA A 1 195 ? 7.136 -3.442 16.834 1.00 83.56 195 ALA A O 1
ATOM 1467 N N . ASP A 1 196 ? 7.474 -4.578 14.925 1.00 83.56 196 ASP A N 1
ATOM 1468 C CA . ASP A 1 196 ? 8.867 -4.901 15.199 1.00 83.56 196 ASP A CA 1
ATOM 1469 C C . ASP A 1 196 ? 9.767 -3.698 14.885 1.00 83.56 196 ASP A C 1
ATOM 1471 O O . ASP A 1 196 ? 9.993 -3.330 13.731 1.00 83.56 196 ASP A O 1
ATOM 1475 N N . VAL A 1 197 ? 10.298 -3.085 15.942 1.00 84.25 197 VAL A N 1
ATOM 1476 C CA . VAL A 1 197 ? 11.216 -1.937 15.868 1.00 84.25 197 VAL A CA 1
ATOM 1477 C C . VAL A 1 197 ? 12.636 -2.326 15.442 1.00 84.25 197 VAL A C 1
ATOM 1479 O O . VAL A 1 197 ? 13.452 -1.452 15.153 1.00 84.25 197 VAL A O 1
ATOM 1482 N N . THR A 1 198 ? 12.959 -3.624 15.415 1.00 84.44 198 THR A N 1
ATOM 1483 C CA . THR A 1 198 ? 14.299 -4.114 15.051 1.00 84.44 198 THR A CA 1
ATOM 1484 C C . THR A 1 198 ? 14.493 -4.246 13.545 1.00 84.44 198 THR A C 1
ATOM 1486 O O . THR A 1 198 ? 15.630 -4.308 13.065 1.00 84.44 198 THR A O 1
ATOM 1489 N N . CYS A 1 199 ? 13.392 -4.258 12.793 1.00 85.06 199 CYS A N 1
ATOM 1490 C CA . CYS A 1 199 ? 13.409 -4.303 11.343 1.00 85.06 199 CYS A CA 1
ATOM 1491 C C . CYS A 1 199 ? 14.093 -3.055 10.770 1.00 85.06 199 CYS A C 1
ATOM 1493 O O . CYS A 1 199 ? 13.885 -1.934 11.234 1.00 85.06 199 CYS A O 1
ATOM 1495 N N . LYS A 1 200 ? 14.926 -3.267 9.747 1.00 87.75 200 LYS A N 1
ATOM 1496 C CA . LYS A 1 200 ? 15.624 -2.196 9.032 1.00 87.75 200 LYS A CA 1
ATOM 1497 C C . LYS A 1 200 ? 14.921 -1.917 7.714 1.00 87.75 200 LYS A C 1
ATOM 1499 O O . LYS A 1 200 ? 14.484 -2.846 7.038 1.00 87.75 200 LYS A O 1
ATOM 1504 N N . ARG A 1 201 ? 14.872 -0.644 7.335 1.00 89.31 201 ARG A N 1
ATOM 1505 C CA . ARG A 1 201 ? 14.440 -0.211 6.006 1.00 89.31 201 ARG A CA 1
ATOM 1506 C C . ARG A 1 201 ? 15.572 -0.454 5.025 1.00 89.31 201 ARG A C 1
ATOM 1508 O O . ARG A 1 201 ? 16.685 0.005 5.273 1.00 89.31 201 ARG A O 1
ATOM 1515 N N . GLU A 1 202 ? 15.282 -1.130 3.923 1.00 89.44 202 GLU A N 1
ATOM 1516 C CA . GLU A 1 202 ? 16.243 -1.349 2.841 1.00 89.44 202 GLU A CA 1
ATOM 1517 C C . GLU A 1 202 ? 15.905 -0.396 1.696 1.00 89.44 202 GLU A C 1
ATOM 1519 O O . GLU A 1 202 ? 14.777 -0.389 1.207 1.00 89.44 202 GLU A O 1
ATOM 1524 N N . GLN A 1 203 ? 16.861 0.430 1.284 1.00 87.50 203 GLN A N 1
ATOM 1525 C CA . GLN A 1 203 ? 16.757 1.311 0.125 1.00 87.50 203 GLN A CA 1
ATOM 1526 C C . GLN A 1 203 ? 17.969 1.056 -0.770 1.00 87.50 203 GLN A C 1
ATOM 1528 O O . GLN A 1 203 ? 19.047 1.615 -0.572 1.00 87.50 203 GLN A O 1
ATOM 1533 N N . GLY A 1 204 ? 17.808 0.166 -1.750 1.00 84.94 204 GLY A N 1
ATOM 1534 C CA . GLY A 1 204 ? 18.933 -0.338 -2.535 1.00 84.94 204 GLY A CA 1
ATOM 1535 C C . GLY A 1 204 ? 19.960 -1.025 -1.636 1.00 84.94 204 GLY A C 1
ATOM 1536 O O . GLY A 1 204 ? 19.644 -2.0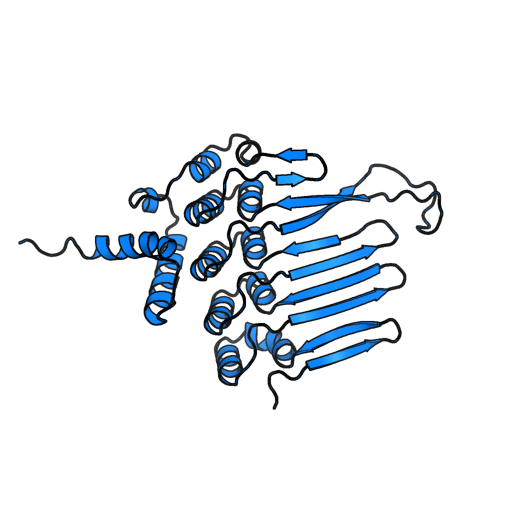27 -1.004 1.00 84.94 204 GLY A O 1
ATOM 1537 N N . ASP A 1 205 ? 21.171 -0.469 -1.571 1.00 81.69 205 ASP A N 1
ATOM 1538 C CA . ASP A 1 205 ? 22.268 -0.989 -0.742 1.00 81.69 205 ASP A CA 1
ATOM 1539 C C . ASP A 1 205 ? 22.290 -0.386 0.678 1.00 81.69 205 ASP A C 1
ATOM 1541 O O . ASP A 1 205 ? 23.046 -0.836 1.542 1.00 81.69 205 ASP A O 1
ATOM 1545 N N . GLU A 1 206 ? 21.480 0.643 0.939 1.00 85.56 206 GLU A N 1
ATOM 1546 C CA . GLU A 1 206 ? 21.433 1.328 2.228 1.00 85.56 206 GLU A CA 1
ATOM 1547 C C . GLU A 1 206 ? 20.426 0.655 3.164 1.00 85.56 206 GLU A C 1
ATOM 1549 O O . GLU A 1 206 ? 19.267 0.435 2.810 1.00 85.56 206 GLU A O 1
ATOM 1554 N N . GLN A 1 207 ? 20.863 0.356 4.389 1.00 87.25 207 GLN A N 1
ATOM 1555 C CA . GLN A 1 207 ? 19.993 -0.128 5.456 1.00 87.25 207 GLN A CA 1
ATOM 1556 C C . GLN A 1 207 ? 19.927 0.906 6.573 1.00 87.25 207 GLN A C 1
ATOM 1558 O O . GLN A 1 207 ? 20.946 1.227 7.185 1.00 87.25 207 GLN A O 1
ATOM 1563 N N . VAL A 1 208 ? 18.725 1.398 6.861 1.00 87.94 208 VAL A N 1
ATOM 1564 C CA . VAL A 1 208 ? 18.493 2.433 7.876 1.00 87.94 208 VAL A CA 1
ATOM 1565 C C . VAL A 1 208 ? 17.693 1.836 9.029 1.00 87.94 208 VAL A C 1
ATOM 1567 O O . VAL A 1 208 ? 16.697 1.143 8.804 1.00 87.94 208 VAL A O 1
ATOM 1570 N N . SER A 1 209 ? 18.134 2.074 10.266 1.00 86.81 209 SER A N 1
ATOM 1571 C CA . SER A 1 209 ? 17.395 1.635 11.453 1.00 86.81 209 SER A CA 1
ATOM 1572 C C . SER A 1 209 ? 16.204 2.555 11.751 1.00 86.81 209 SER A C 1
ATOM 1574 O O . SER A 1 209 ? 16.165 3.711 11.323 1.00 86.81 209 SER A O 1
ATOM 1576 N N . CYS A 1 210 ? 15.229 2.064 12.521 1.00 81.94 210 CYS A N 1
ATOM 1577 C CA . CYS A 1 210 ? 14.094 2.878 12.964 1.00 81.94 210 CYS A CA 1
ATOM 1578 C C . CYS A 1 210 ? 14.528 4.109 13.791 1.00 81.94 210 CYS A C 1
ATOM 1580 O O . CYS A 1 210 ? 13.920 5.174 13.682 1.00 81.94 210 CYS A O 1
ATOM 1582 N N . GLU A 1 211 ? 15.602 3.998 14.579 1.00 81.94 211 GLU A N 1
ATOM 1583 C CA . GLU A 1 211 ? 16.141 5.109 15.379 1.00 81.94 211 GLU A CA 1
ATOM 1584 C C . GLU A 1 211 ? 16.756 6.201 14.495 1.00 81.94 211 GLU A C 1
ATOM 1586 O O . GLU A 1 211 ? 16.497 7.390 14.701 1.00 81.94 211 GLU A O 1
ATOM 1591 N N . ASP A 1 212 ? 17.499 5.806 13.456 1.00 85.75 212 ASP A N 1
ATOM 1592 C CA . ASP A 1 212 ? 18.115 6.741 12.507 1.00 85.75 212 ASP A CA 1
ATOM 1593 C C . ASP A 1 212 ? 17.055 7.543 11.735 1.00 85.75 212 ASP A C 1
ATOM 1595 O O . ASP A 1 212 ? 17.226 8.741 11.481 1.00 85.75 212 ASP A O 1
ATOM 1599 N N . LEU A 1 213 ? 15.915 6.916 11.413 1.00 83.06 213 LEU A N 1
ATOM 1600 C CA . LEU A 1 213 ? 14.790 7.590 10.754 1.00 83.06 213 LEU A CA 1
ATOM 1601 C C . LEU A 1 213 ? 14.160 8.686 11.616 1.00 83.06 213 LEU A C 1
ATOM 1603 O O . LEU A 1 213 ? 13.636 9.656 11.067 1.00 83.06 213 LEU A O 1
ATOM 1607 N N . CYS A 1 214 ? 14.249 8.582 12.943 1.00 79.12 214 CYS A N 1
ATOM 1608 C CA . CYS A 1 214 ? 13.693 9.584 13.848 1.00 79.12 214 CYS A CA 1
ATOM 1609 C C . CYS A 1 214 ? 14.464 10.913 13.810 1.00 79.12 214 CYS A C 1
ATOM 1611 O O . CYS A 1 214 ? 13.930 11.917 14.279 1.00 79.12 214 CYS A O 1
ATOM 1613 N N . LYS A 1 215 ? 15.701 10.950 13.278 1.00 82.31 215 LYS A N 1
ATOM 1614 C CA . LYS A 1 215 ? 16.552 12.158 13.147 1.00 82.31 215 LYS A CA 1
ATOM 1615 C C . LYS A 1 215 ? 16.606 13.033 14.417 1.00 82.31 215 LYS A C 1
ATOM 1617 O O . LYS A 1 215 ? 16.676 14.256 14.333 1.00 82.31 215 LYS A O 1
ATOM 1622 N N . GLY A 1 216 ? 16.553 12.410 15.598 1.00 75.88 216 GLY A N 1
ATOM 1623 C CA . GLY A 1 216 ? 16.572 13.099 16.895 1.00 75.88 216 GLY A CA 1
ATOM 1624 C C . GLY A 1 216 ? 15.235 13.702 17.349 1.00 75.88 216 GLY A C 1
ATOM 1625 O O . GLY A 1 216 ? 15.215 14.466 18.310 1.00 75.88 216 GLY A O 1
ATOM 1626 N N . ASN A 1 217 ? 14.117 13.377 16.696 1.00 83.31 217 ASN A N 1
ATOM 1627 C CA . ASN A 1 217 ? 12.799 13.823 17.129 1.00 83.31 217 ASN A CA 1
ATOM 1628 C C . ASN A 1 217 ? 12.371 13.078 18.404 1.00 83.31 217 ASN A C 1
ATOM 1630 O O . ASN A 1 217 ? 12.065 11.883 18.380 1.00 83.31 217 ASN A O 1
ATOM 1634 N N . GLU A 1 218 ? 12.345 13.794 19.529 1.00 82.00 218 GLU A N 1
ATOM 1635 C CA . GLU A 1 218 ? 12.054 13.214 20.843 1.00 82.00 218 GLU A CA 1
ATOM 1636 C C . GLU A 1 218 ? 10.667 12.568 20.925 1.00 82.00 218 GLU A C 1
ATOM 1638 O O . GLU A 1 218 ? 10.492 11.610 21.675 1.00 82.00 218 GLU A O 1
ATOM 1643 N N . SER A 1 219 ? 9.673 13.073 20.185 1.00 82.75 219 SER A N 1
ATOM 1644 C CA . SER A 1 219 ? 8.323 12.494 20.185 1.00 82.75 219 SER A CA 1
ATOM 1645 C C . SER A 1 219 ? 8.293 11.109 19.538 1.00 82.75 219 SER A C 1
ATOM 1647 O O . SER A 1 219 ? 7.648 10.209 20.068 1.00 82.75 219 SER A O 1
ATOM 1649 N N . LEU A 1 220 ? 9.040 10.913 18.447 1.00 81.56 220 LEU A N 1
ATOM 1650 C CA . LEU A 1 220 ? 9.149 9.630 17.750 1.00 81.56 220 LEU A CA 1
ATOM 1651 C C . LEU A 1 220 ? 9.956 8.618 18.561 1.00 81.56 220 LEU A C 1
ATOM 1653 O O . LEU A 1 220 ? 9.548 7.470 18.693 1.00 81.56 220 LEU A O 1
ATOM 1657 N N . LEU A 1 221 ? 11.057 9.052 19.180 1.00 82.69 221 LEU A N 1
ATOM 1658 C CA . LEU A 1 221 ? 11.835 8.190 20.075 1.00 82.69 221 LEU A CA 1
ATOM 1659 C C . LEU A 1 221 ? 11.002 7.756 21.288 1.00 82.69 221 LEU A C 1
ATOM 1661 O O . LEU A 1 221 ? 11.032 6.588 21.674 1.00 82.69 221 LEU A O 1
ATOM 1665 N N . LYS A 1 222 ? 10.192 8.670 21.844 1.00 81.50 222 LYS A N 1
ATOM 1666 C CA . LYS A 1 222 ? 9.207 8.320 22.875 1.00 81.50 222 LYS A CA 1
ATOM 1667 C C . LYS A 1 222 ? 8.210 7.293 22.342 1.00 81.50 222 LYS A C 1
ATOM 1669 O O . LYS A 1 222 ? 8.028 6.284 23.011 1.00 81.50 222 LYS A O 1
ATOM 1674 N N . ALA A 1 223 ? 7.658 7.487 21.144 1.00 78.94 223 ALA A N 1
ATOM 1675 C CA . ALA A 1 223 ? 6.722 6.552 20.514 1.00 78.94 223 ALA A CA 1
ATOM 1676 C C . ALA A 1 223 ? 7.300 5.147 20.254 1.00 78.94 223 ALA A C 1
ATOM 1678 O O . ALA A 1 223 ? 6.575 4.161 20.338 1.00 78.94 223 ALA A O 1
ATOM 1679 N N . LEU A 1 224 ? 8.602 5.031 19.980 1.00 79.44 224 LEU A N 1
ATOM 1680 C CA . LEU A 1 224 ? 9.282 3.736 19.853 1.0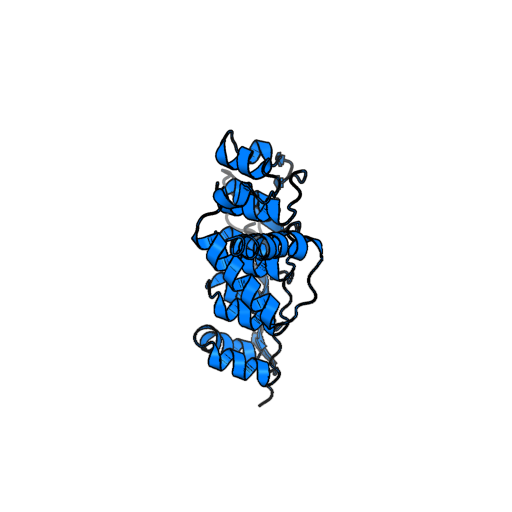0 79.44 224 LEU A CA 1
ATOM 1681 C C . LEU A 1 224 ? 9.514 3.075 21.216 1.00 79.44 224 LEU A C 1
ATOM 1683 O O . LEU A 1 224 ? 9.437 1.856 21.343 1.00 79.44 224 LEU A O 1
ATOM 1687 N N . SER A 1 225 ? 9.791 3.882 22.243 1.00 75.56 225 SER A N 1
ATOM 1688 C CA . SER A 1 225 ? 10.018 3.399 23.610 1.00 75.56 225 SER A CA 1
ATOM 1689 C C . SER A 1 225 ? 8.733 3.087 24.385 1.00 75.56 225 SER A C 1
ATOM 1691 O O . SER A 1 225 ? 8.792 2.434 25.430 1.00 75.56 225 SER A O 1
ATOM 1693 N N . THR A 1 226 ? 7.572 3.560 23.919 1.00 66.75 226 THR A N 1
ATOM 1694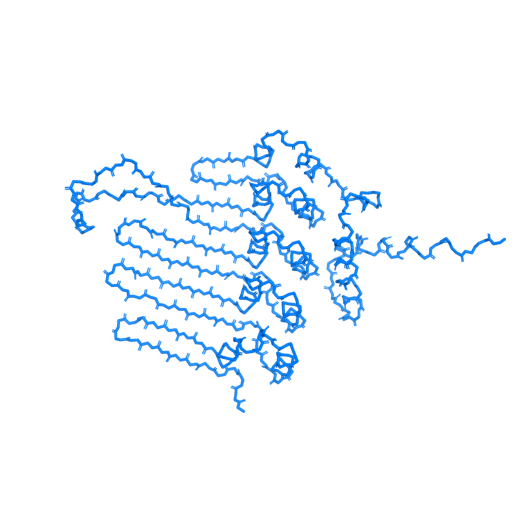 C CA . THR A 1 226 ? 6.304 3.364 24.622 1.00 66.75 226 THR A CA 1
ATOM 1695 C C . THR A 1 226 ? 5.882 1.905 24.560 1.00 66.75 226 THR A C 1
ATOM 1697 O O . THR A 1 226 ? 5.367 1.431 23.552 1.00 66.75 226 THR A O 1
ATOM 1700 N N . GLN A 1 227 ? 6.052 1.206 25.679 1.00 58.41 227 GLN A N 1
ATOM 1701 C CA . GLN A 1 227 ? 5.334 -0.033 25.936 1.00 58.41 227 GLN A CA 1
ATOM 1702 C C . GLN A 1 227 ? 3.900 0.313 26.338 1.00 58.41 227 GLN A C 1
ATOM 1704 O O . GLN A 1 227 ? 3.659 1.262 27.093 1.00 58.41 227 GLN A O 1
ATOM 1709 N N . TRP A 1 228 ? 2.940 -0.444 25.814 1.00 53.19 228 TRP A N 1
ATOM 1710 C CA . TRP A 1 228 ? 1.541 -0.251 26.161 1.00 53.19 228 TRP A CA 1
ATOM 1711 C C . TRP A 1 228 ? 1.331 -0.581 27.645 1.00 53.19 228 TRP A C 1
ATOM 1713 O O . TRP A 1 228 ? 1.531 -1.716 28.079 1.00 53.19 228 TRP A O 1
ATOM 1723 N N . THR A 1 229 ? 0.946 0.425 28.429 1.00 51.19 229 THR A N 1
ATOM 1724 C CA . THR A 1 229 ? 0.509 0.270 29.816 1.00 51.19 229 THR A CA 1
ATOM 1725 C C . THR A 1 229 ? -0.842 0.963 29.973 1.00 51.19 229 THR A C 1
ATOM 1727 O O . THR A 1 229 ? -1.127 1.939 29.275 1.00 51.19 229 THR A O 1
ATOM 1730 N N . PRO A 1 230 ? -1.692 0.529 30.917 1.00 48.50 230 PRO A N 1
ATOM 1731 C CA . PRO A 1 230 ? -2.953 1.211 31.200 1.00 48.50 230 PRO A CA 1
ATOM 1732 C C . PRO A 1 230 ? -2.767 2.680 31.612 1.00 48.50 230 PRO A C 1
ATOM 1734 O O . PRO A 1 230 ? -3.744 3.412 31.658 1.00 48.50 230 PRO A O 1
ATOM 1737 N N . GLU A 1 231 ? -1.548 3.155 31.877 1.00 41.41 231 GLU A N 1
ATOM 1738 C CA . GLU A 1 231 ? -1.243 4.555 32.185 1.00 41.41 231 GLU A CA 1
ATOM 1739 C C . GLU A 1 231 ? -0.895 5.391 30.942 1.00 41.41 231 GLU A C 1
ATOM 1741 O O . GLU A 1 231 ? -1.168 6.595 30.925 1.00 41.41 231 GLU A O 1
ATOM 1746 N N . THR A 1 232 ? -0.369 4.774 29.874 1.00 46.91 232 THR A N 1
ATOM 1747 C CA . THR A 1 232 ? -0.020 5.479 28.630 1.00 46.91 232 THR A CA 1
ATOM 1748 C C . THR A 1 232 ? -1.237 5.834 27.768 1.00 46.91 232 THR A C 1
ATOM 1750 O O . THR A 1 232 ? -1.106 6.599 26.815 1.00 46.91 232 THR A O 1
ATOM 1753 N N . HIS A 1 233 ? -2.449 5.414 28.166 1.00 47.88 233 HIS A N 1
ATOM 1754 C CA . HIS A 1 233 ? -3.720 5.776 27.518 1.00 47.88 233 HIS A CA 1
ATOM 1755 C C . HIS A 1 233 ? -3.958 7.299 27.418 1.00 47.88 233 HIS A C 1
ATOM 1757 O O . HIS A 1 233 ? -4.682 7.762 26.539 1.00 47.88 233 HIS A O 1
ATOM 1763 N N . LYS A 1 234 ? -3.360 8.086 28.323 1.00 48.34 234 LYS A N 1
ATOM 1764 C CA . LYS A 1 234 ? -3.494 9.553 28.370 1.00 48.34 234 LYS A CA 1
ATOM 1765 C C . LYS A 1 234 ? -2.727 10.267 27.258 1.00 48.34 234 LYS A C 1
ATOM 1767 O O . LYS A 1 234 ? -2.999 11.437 27.008 1.00 48.34 234 LYS A O 1
ATOM 1772 N N . PHE A 1 235 ? -1.766 9.587 26.631 1.00 43.22 235 PHE A N 1
ATOM 1773 C CA . PHE A 1 235 ? -0.979 10.144 25.531 1.00 43.22 235 PHE A CA 1
ATOM 1774 C C . PHE A 1 235 ? -1.685 10.015 24.179 1.00 43.22 235 PHE A C 1
ATOM 1776 O O . PHE A 1 235 ? -1.271 10.674 23.232 1.00 43.22 235 PHE A O 1
ATOM 1783 N N . PHE A 1 236 ? -2.762 9.227 24.086 1.00 51.34 236 PHE A N 1
ATOM 1784 C CA . PHE A 1 236 ? -3.525 9.114 22.849 1.00 51.34 236 PHE A CA 1
ATOM 1785 C C . PHE A 1 236 ? -4.488 10.303 22.690 1.00 51.34 236 PHE A C 1
ATOM 1787 O O . PHE A 1 236 ? -5.210 10.649 23.632 1.00 51.34 236 PHE A O 1
ATOM 1794 N N . PRO A 1 237 ? -4.560 10.917 21.497 1.00 52.47 237 PRO A N 1
ATOM 1795 C CA . PRO A 1 237 ? -5.569 11.919 21.177 1.00 52.47 237 PRO A CA 1
ATOM 1796 C C . PRO A 1 237 ? -6.987 11.392 21.435 1.00 52.47 237 PRO A C 1
ATOM 1798 O O . PRO A 1 237 ? -7.302 10.246 21.110 1.00 52.47 237 PRO A O 1
ATOM 1801 N N . ALA A 1 238 ? -7.883 12.247 21.941 1.00 56.91 238 ALA A N 1
ATOM 1802 C CA . ALA A 1 238 ? -9.268 11.872 22.264 1.00 56.91 238 ALA A CA 1
ATOM 1803 C C . ALA A 1 238 ? -10.013 11.198 21.090 1.00 56.91 238 ALA A C 1
ATOM 1805 O O . ALA A 1 238 ? -10.785 10.269 21.304 1.00 56.91 238 ALA A O 1
ATOM 1806 N N . LYS A 1 239 ? -9.698 11.594 19.849 1.00 51.97 239 LYS A N 1
ATOM 1807 C CA . LYS A 1 239 ? -10.240 11.000 18.616 1.00 51.97 239 LYS A CA 1
ATOM 1808 C C . LYS A 1 239 ? -9.830 9.536 18.408 1.00 51.97 239 LYS A C 1
ATOM 1810 O O . LYS A 1 239 ? -10.616 8.739 17.900 1.00 51.97 239 LYS A O 1
ATOM 1815 N N . ILE A 1 240 ? -8.605 9.166 18.794 1.00 52.88 240 ILE A N 1
ATOM 1816 C CA . ILE A 1 240 ? -8.135 7.775 18.724 1.00 52.88 240 ILE A CA 1
ATOM 1817 C C . ILE A 1 240 ? -8.845 6.953 19.796 1.00 52.88 240 ILE A C 1
ATOM 1819 O O . ILE A 1 240 ? -9.312 5.862 19.506 1.00 52.88 240 ILE A O 1
ATOM 1823 N N . ARG A 1 241 ? -9.024 7.502 21.004 1.00 55.31 241 ARG A N 1
ATOM 1824 C CA . ARG A 1 241 ? -9.790 6.825 22.060 1.00 55.31 241 ARG A CA 1
ATOM 1825 C C . ARG A 1 241 ? -11.226 6.536 21.623 1.00 55.31 241 ARG A C 1
ATOM 1827 O O . ARG A 1 241 ? -11.668 5.408 21.767 1.00 55.31 241 ARG A O 1
ATOM 1834 N N . GLU A 1 242 ? -11.916 7.516 21.044 1.00 55.88 242 GLU A N 1
ATOM 1835 C CA . GLU A 1 242 ? -13.299 7.356 20.568 1.00 55.88 242 GLU A CA 1
ATOM 1836 C C . GLU A 1 242 ? -13.412 6.372 19.396 1.00 55.88 242 GLU A C 1
ATOM 1838 O O . GLU A 1 242 ? -14.321 5.548 19.370 1.00 55.88 242 GLU A O 1
ATOM 1843 N N . SER A 1 243 ? -12.485 6.418 18.433 1.00 47.41 243 SER A N 1
ATOM 1844 C CA . SER A 1 243 ? -12.492 5.490 17.290 1.00 47.41 243 SER A CA 1
ATOM 1845 C C . SER A 1 243 ? -12.111 4.065 17.683 1.00 47.41 243 SER A C 1
ATOM 1847 O O . SER A 1 243 ? -12.722 3.118 17.188 1.00 47.41 243 SER A O 1
ATOM 1849 N N . VAL A 1 244 ? -11.172 3.905 18.620 1.00 51.31 244 VAL A N 1
ATOM 1850 C CA . VAL A 1 244 ? -10.875 2.615 19.243 1.00 51.31 244 VAL A CA 1
ATOM 1851 C C . VAL A 1 244 ? -12.110 2.141 20.006 1.00 51.31 244 VAL A C 1
ATOM 1853 O O . VAL A 1 244 ? -12.639 1.102 19.647 1.00 51.31 244 VAL A O 1
ATOM 1856 N N . GLU A 1 245 ? -12.664 2.909 20.951 1.00 52.16 245 GLU A N 1
ATOM 1857 C CA . GLU A 1 245 ? -13.894 2.561 21.691 1.00 52.16 245 GLU A CA 1
ATOM 1858 C C . GLU A 1 245 ? -15.060 2.168 20.771 1.00 52.16 245 GLU A C 1
ATOM 1860 O O . GLU A 1 245 ? -15.741 1.172 21.028 1.00 52.16 245 GLU A O 1
ATOM 1865 N N . ALA A 1 246 ? -15.266 2.890 19.669 1.00 50.75 246 ALA A N 1
ATOM 1866 C CA . ALA A 1 246 ? -16.262 2.543 18.665 1.00 50.75 246 ALA A CA 1
ATOM 1867 C C . ALA A 1 246 ? -15.953 1.186 18.017 1.00 50.75 246 ALA A C 1
ATOM 1869 O O . ALA A 1 246 ? -16.818 0.309 18.012 1.00 50.75 246 ALA A O 1
ATOM 1870 N N . ALA A 1 247 ? -14.721 0.969 17.541 1.00 48.97 247 ALA A N 1
ATOM 1871 C CA . ALA A 1 247 ? -14.284 -0.316 16.990 1.00 48.97 247 ALA A CA 1
ATOM 1872 C C . ALA A 1 247 ? -14.450 -1.469 18.000 1.00 48.97 247 ALA A C 1
ATOM 1874 O O . ALA A 1 247 ? -14.826 -2.577 17.617 1.00 48.97 247 ALA A O 1
ATOM 1875 N N . LEU A 1 248 ? -14.273 -1.201 19.298 1.00 50.03 248 LEU A N 1
ATOM 1876 C CA . LEU A 1 248 ? -14.467 -2.171 20.381 1.00 50.03 248 LEU A CA 1
ATOM 1877 C C . LEU A 1 248 ? -15.928 -2.524 20.627 1.00 50.03 248 LEU A C 1
ATOM 1879 O O . LEU A 1 248 ? -16.262 -3.699 20.793 1.00 50.03 248 LEU A O 1
ATOM 1883 N N . LEU A 1 249 ? -16.808 -1.525 20.651 1.00 52.38 249 LEU A N 1
ATOM 1884 C CA . LEU A 1 249 ? -18.249 -1.738 20.789 1.00 52.38 249 LEU A CA 1
ATOM 1885 C C . LEU A 1 249 ? -18.798 -2.547 19.613 1.00 52.38 249 LEU A C 1
ATOM 1887 O O . LEU A 1 249 ? -19.654 -3.412 19.797 1.00 52.38 249 LEU A O 1
ATOM 1891 N N . ILE A 1 250 ? -18.264 -2.300 18.420 1.00 52.00 250 ILE A N 1
ATOM 1892 C CA . ILE A 1 250 ? -18.589 -3.031 17.198 1.00 52.00 250 ILE A CA 1
ATOM 1893 C C . ILE A 1 250 ? -18.102 -4.480 17.294 1.00 52.00 250 ILE A C 1
ATOM 1895 O O . ILE A 1 250 ? -18.899 -5.396 17.105 1.00 52.00 250 ILE A O 1
ATOM 1899 N N . ALA A 1 251 ? -16.835 -4.698 17.655 1.00 50.03 251 ALA A N 1
ATOM 1900 C CA . ALA A 1 251 ? -16.255 -6.032 17.801 1.00 50.03 251 ALA A CA 1
ATOM 1901 C C . ALA A 1 251 ? -16.986 -6.871 18.863 1.00 50.03 251 ALA A C 1
ATOM 1903 O O . ALA A 1 251 ? -17.270 -8.047 18.646 1.00 50.03 251 ALA A O 1
ATOM 1904 N N . LYS A 1 252 ? -17.363 -6.250 19.992 1.00 52.44 252 LYS A N 1
ATOM 1905 C CA . LYS A 1 252 ? -18.154 -6.891 21.054 1.00 52.44 252 LYS A CA 1
ATOM 1906 C C . LYS A 1 252 ? -19.562 -7.257 20.589 1.00 52.44 252 LYS A C 1
ATOM 1908 O O . LYS A 1 252 ? -20.091 -8.279 21.009 1.00 52.44 252 LYS A O 1
ATOM 1913 N N . ARG A 1 253 ? -20.176 -6.429 19.740 1.00 52.62 253 ARG A N 1
ATOM 1914 C CA . ARG A 1 253 ? -21.504 -6.691 19.167 1.00 52.62 253 ARG A CA 1
ATOM 1915 C C . ARG A 1 253 ? -21.487 -7.824 18.133 1.00 52.62 253 ARG A C 1
ATOM 1917 O O . ARG A 1 253 ? -22.516 -8.462 17.959 1.00 52.62 253 ARG A O 1
ATOM 1924 N N . GLN A 1 254 ? -20.352 -8.049 17.471 1.00 55.66 254 GLN A N 1
ATOM 1925 C CA . GLN A 1 254 ? -20.206 -8.973 16.338 1.00 55.66 254 GLN A CA 1
ATOM 1926 C C . GLN A 1 254 ? -19.440 -10.275 16.675 1.00 55.66 254 GLN A C 1
ATOM 1928 O O . GLN A 1 254 ? -19.151 -11.051 15.769 1.00 55.66 254 GLN A O 1
ATOM 1933 N N . GLU A 1 255 ? -19.089 -10.515 17.947 1.00 55.00 255 GLU A N 1
ATOM 1934 C CA . GLU A 1 255 ? -18.448 -11.755 18.443 1.00 55.00 255 GLU A CA 1
ATOM 1935 C C . GLU A 1 255 ? -17.215 -12.231 17.637 1.00 55.00 255 GLU A C 1
ATOM 1937 O O . GLU A 1 255 ? -17.038 -13.421 17.375 1.00 55.00 255 GLU A O 1
ATOM 1942 N N . TRP A 1 256 ? -16.328 -11.316 17.232 1.00 49.47 256 TRP A N 1
ATOM 1943 C CA . TRP A 1 256 ? -15.152 -11.686 16.432 1.00 49.47 256 TRP A CA 1
ATOM 1944 C C . TRP A 1 256 ? -14.170 -12.602 17.203 1.00 49.47 256 TRP A C 1
ATOM 1946 O O . TRP A 1 256 ? -13.818 -12.293 18.348 1.00 49.47 256 TRP A O 1
ATOM 1956 N N . PRO A 1 257 ? -13.658 -13.693 16.588 1.00 44.03 257 PRO A N 1
ATOM 1957 C CA . PRO A 1 257 ? -12.611 -14.531 17.168 1.00 44.03 257 PRO A CA 1
ATOM 1958 C C . PRO A 1 257 ? -11.265 -13.809 17.035 1.00 44.03 257 PRO A C 1
ATOM 1960 O O . PRO A 1 257 ? -10.551 -13.947 16.046 1.00 44.03 257 PRO A O 1
ATOM 1963 N N . LEU A 1 258 ? -10.952 -12.968 18.014 1.00 45.81 258 LEU A N 1
ATOM 1964 C CA . LEU A 1 258 ? -9.794 -12.078 17.971 1.00 45.81 258 LEU A CA 1
ATOM 1965 C C . LEU A 1 258 ? -8.594 -12.679 18.724 1.00 45.81 258 LEU A C 1
ATOM 1967 O O . LEU A 1 258 ? -8.779 -13.314 19.766 1.00 45.81 258 LEU A O 1
ATOM 1971 N N . PRO A 1 259 ? -7.351 -12.469 18.247 1.00 42.28 259 PRO A N 1
ATOM 1972 C CA . PRO A 1 259 ? -6.150 -12.920 18.939 1.00 42.28 259 PRO A CA 1
ATOM 1973 C C . PRO A 1 259 ? -6.057 -12.299 20.343 1.00 42.28 259 PRO A C 1
ATOM 1975 O O . PRO A 1 259 ? -6.223 -11.093 20.539 1.00 42.28 259 PRO A O 1
ATOM 1978 N N . HIS A 1 260 ? -5.786 -13.149 21.338 1.00 40.47 260 HIS A N 1
ATOM 1979 C CA . HIS A 1 260 ? -5.851 -12.836 22.772 1.00 40.47 260 HIS A CA 1
ATOM 1980 C C . HIS A 1 260 ? -5.010 -11.627 23.222 1.00 40.47 260 HIS A C 1
ATOM 1982 O O . HIS A 1 260 ? -5.317 -11.036 24.253 1.00 40.47 260 HIS A O 1
ATOM 1988 N N . THR A 1 261 ? -3.980 -11.235 22.474 1.00 50.19 261 THR A N 1
ATOM 1989 C CA . THR A 1 261 ? -3.100 -10.095 22.782 1.00 50.19 261 THR A CA 1
ATOM 1990 C C . THR A 1 261 ? -3.770 -8.747 22.513 1.00 50.19 261 THR A C 1
ATOM 1992 O O . THR A 1 261 ? -3.649 -7.826 23.318 1.00 50.19 261 THR A O 1
ATOM 1995 N N . VAL A 1 262 ? -4.543 -8.659 21.429 1.00 47.72 262 VAL A N 1
ATOM 1996 C CA . VAL A 1 262 ? -5.314 -7.468 21.050 1.00 47.72 262 VAL A CA 1
ATOM 1997 C C . VAL A 1 262 ? -6.470 -7.284 22.037 1.00 47.72 262 VAL A C 1
ATOM 1999 O O . VAL A 1 262 ? -6.647 -6.197 22.577 1.00 47.72 262 VAL A O 1
ATOM 2002 N N . LEU A 1 263 ? -7.161 -8.377 22.394 1.00 41.34 263 LEU A N 1
ATOM 2003 C CA . LEU A 1 263 ? -8.218 -8.404 23.414 1.00 41.34 263 LEU A CA 1
ATOM 2004 C C . LEU A 1 263 ? -7.728 -8.072 24.832 1.00 41.34 263 LEU A C 1
ATOM 2006 O O . LEU A 1 263 ? -8.432 -7.361 25.533 1.00 41.34 263 LEU A O 1
ATOM 2010 N N . PHE A 1 264 ? -6.559 -8.533 25.289 1.00 44.03 264 PHE A N 1
ATOM 2011 C CA . PHE A 1 264 ? -6.098 -8.228 26.657 1.00 44.03 264 PHE A CA 1
ATOM 2012 C C . PHE A 1 264 ? -5.850 -6.724 26.855 1.00 44.03 264 PHE A C 1
ATOM 2014 O O . PHE A 1 264 ? -6.223 -6.156 27.884 1.00 44.03 264 PHE A O 1
ATOM 2021 N N . ASN A 1 265 ? -5.309 -6.066 25.828 1.00 46.09 265 ASN A N 1
ATOM 2022 C CA . ASN A 1 265 ? -5.002 -4.636 25.854 1.00 46.09 265 ASN A CA 1
ATOM 2023 C C . ASN A 1 265 ? -6.263 -3.768 25.686 1.00 46.09 265 ASN A C 1
ATOM 2025 O O . ASN A 1 265 ? -6.390 -2.681 26.239 1.00 46.09 265 ASN A O 1
ATOM 2029 N N . ILE A 1 266 ? -7.263 -4.289 24.990 1.00 41.84 266 ILE A N 1
ATOM 2030 C CA . ILE A 1 266 ? -8.550 -3.631 24.767 1.00 41.84 266 ILE A CA 1
ATOM 2031 C C . ILE A 1 266 ? -9.542 -3.862 25.924 1.00 41.84 266 ILE A C 1
ATOM 2033 O O . ILE A 1 266 ? -10.274 -2.954 26.317 1.00 41.84 266 ILE A O 1
ATOM 2037 N N . CYS A 1 267 ? -9.567 -5.060 26.515 1.00 37.81 267 CYS A N 1
ATOM 2038 C CA . CYS A 1 267 ? -10.492 -5.446 27.585 1.00 37.81 267 CYS A CA 1
ATOM 2039 C C . CYS A 1 267 ? -10.067 -4.954 28.972 1.00 37.81 267 CYS A C 1
ATOM 2041 O O . CYS A 1 267 ? -10.943 -4.707 29.803 1.00 37.81 267 CYS A O 1
ATOM 2043 N N . ALA A 1 268 ? -8.770 -4.757 29.238 1.00 39.44 268 ALA A N 1
ATOM 2044 C CA . ALA A 1 268 ? -8.315 -4.171 30.504 1.00 39.44 268 ALA A CA 1
ATOM 2045 C C . ALA A 1 268 ? -8.840 -2.731 30.710 1.00 39.44 268 ALA A C 1
ATOM 2047 O O . ALA A 1 268 ? -9.052 -2.310 31.846 1.00 39.44 268 ALA A O 1
ATOM 2048 N N . LEU A 1 269 ? -9.130 -2.009 29.619 1.00 40.59 269 LEU A N 1
ATOM 2049 C CA . LEU A 1 269 ? -9.754 -0.681 29.644 1.00 40.59 269 LEU A CA 1
ATOM 2050 C C . LEU A 1 269 ? -11.231 -0.731 30.068 1.00 40.59 269 LEU A C 1
ATOM 2052 O O . LEU A 1 269 ? -11.671 0.113 30.844 1.00 40.59 269 LEU A O 1
ATOM 2056 N N . ALA A 1 270 ? -11.988 -1.739 29.625 1.00 37.59 270 ALA A N 1
ATOM 2057 C CA . ALA A 1 270 ? -13.402 -1.880 29.984 1.00 37.59 270 ALA A CA 1
ATOM 2058 C C . ALA A 1 270 ? -13.608 -2.327 31.445 1.00 37.59 270 ALA A C 1
ATOM 2060 O O . ALA A 1 270 ? -14.611 -1.971 32.060 1.00 37.59 270 ALA A O 1
ATOM 2061 N N . ALA A 1 271 ? -12.664 -3.091 32.008 1.00 33.28 271 ALA A N 1
ATOM 2062 C CA . ALA A 1 271 ? -12.742 -3.574 33.389 1.00 33.28 271 ALA A CA 1
ATOM 2063 C C . ALA A 1 271 ? -12.397 -2.493 34.433 1.00 33.28 271 ALA A C 1
ATOM 2065 O O . ALA A 1 271 ? -12.947 -2.513 35.533 1.00 33.28 271 ALA A O 1
ATOM 2066 N N . ALA A 1 272 ? -11.528 -1.531 34.099 1.00 37.31 272 ALA A N 1
ATOM 2067 C CA . ALA A 1 272 ? -11.146 -0.452 35.014 1.00 37.31 272 ALA A CA 1
ATOM 2068 C C . ALA A 1 272 ? -12.227 0.639 35.151 1.00 37.31 272 ALA A C 1
ATOM 2070 O O . ALA A 1 272 ? -12.348 1.252 36.208 1.00 37.31 272 ALA A O 1
ATOM 2071 N N . SER A 1 273 ? -13.061 0.856 34.126 1.00 39.44 273 SER A N 1
ATOM 2072 C CA . SER A 1 273 ? -14.141 1.858 34.167 1.00 39.44 273 SER A CA 1
ATOM 2073 C C . SER A 1 273 ? -15.405 1.411 34.914 1.00 39.44 273 SER A C 1
ATOM 2075 O O . SER A 1 273 ? -16.284 2.233 35.154 1.00 39.44 273 SER A O 1
ATOM 2077 N N . SER A 1 274 ? -15.526 0.130 35.282 1.00 37.88 274 SER A N 1
ATOM 2078 C CA . SER A 1 274 ? -16.690 -0.412 36.006 1.00 37.88 274 SER A CA 1
ATOM 2079 C C . SER A 1 274 ? -16.434 -0.694 37.496 1.00 37.88 274 SER A C 1
ATOM 2081 O O . SER A 1 274 ? -17.260 -1.345 38.128 1.00 37.88 274 SER A O 1
ATOM 2083 N N . GLY A 1 275 ? -15.295 -0.255 38.051 1.00 39.91 275 GLY A N 1
ATOM 2084 C CA . GLY A 1 275 ? -14.856 -0.605 39.412 1.00 39.91 275 GLY A CA 1
ATOM 2085 C C . GLY A 1 275 ? -15.143 0.410 40.527 1.00 39.91 275 GLY A C 1
ATOM 2086 O O . GLY A 1 275 ? -15.297 -0.010 41.667 1.00 39.91 275 GLY A O 1
ATOM 2087 N N . ASP A 1 276 ? -15.283 1.708 40.233 1.00 37.22 276 ASP A N 1
ATOM 2088 C CA . ASP A 1 276 ? -15.3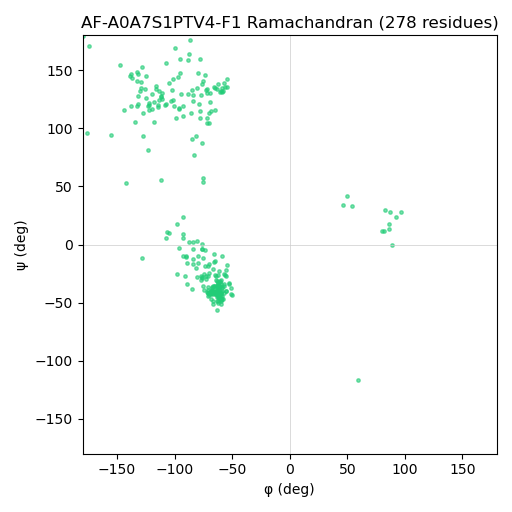78 2.759 41.269 1.00 37.22 276 ASP A CA 1
ATOM 2089 C C . ASP A 1 276 ? -16.769 3.411 41.335 1.00 37.22 276 ASP A C 1
ATOM 2091 O O . ASP A 1 276 ? -16.934 4.627 41.235 1.00 37.22 276 ASP A O 1
ATOM 2095 N N . ALA A 1 277 ? -17.802 2.586 41.510 1.00 40.78 277 ALA A N 1
ATOM 2096 C CA . ALA A 1 277 ? -19.145 3.057 41.846 1.00 40.78 277 ALA A CA 1
ATOM 2097 C C . ALA A 1 277 ? -19.858 2.113 42.829 1.00 40.78 277 ALA A C 1
ATOM 2099 O O . ALA A 1 277 ? -20.969 1.675 42.555 1.00 40.78 277 ALA A O 1
ATOM 2100 N N . SER A 1 278 ? -19.228 1.792 43.966 1.00 39.06 278 SER A N 1
ATOM 2101 C CA . SER A 1 278 ? -19.941 1.400 45.196 1.00 39.06 278 SER A CA 1
ATOM 2102 C C . SER A 1 278 ? -18.985 1.181 46.375 1.00 39.06 278 SER A C 1
ATOM 2104 O O . SER A 1 278 ? -18.483 0.075 46.549 1.00 39.06 278 SER A O 1
ATOM 2106 N N . THR A 1 279 ? -18.813 2.195 47.220 1.00 36.44 279 THR A N 1
ATOM 2107 C CA . THR A 1 279 ? -18.739 2.033 48.683 1.00 36.44 279 THR A CA 1
ATOM 2108 C C . THR A 1 279 ? -19.160 3.360 49.310 1.00 36.44 279 THR A C 1
ATOM 2110 O O . THR A 1 279 ? -18.350 4.283 49.406 1.00 36.44 279 THR A O 1
ATOM 2113 N N . ASP A 1 280 ? -20.448 3.442 49.648 1.00 36.62 280 ASP A N 1
ATOM 2114 C CA . ASP A 1 280 ? -20.942 4.234 50.782 1.00 36.62 280 ASP A CA 1
ATOM 2115 C C . ASP A 1 280 ? -20.461 3.608 52.105 1.00 36.62 280 ASP A C 1
ATOM 2117 O O . ASP A 1 280 ? -20.323 2.358 52.146 1.00 36.62 280 ASP A O 1
#

Solvent-accessible surface area (backbone atoms only — not comparable to full-atom values): 15536 Å² total; per-residu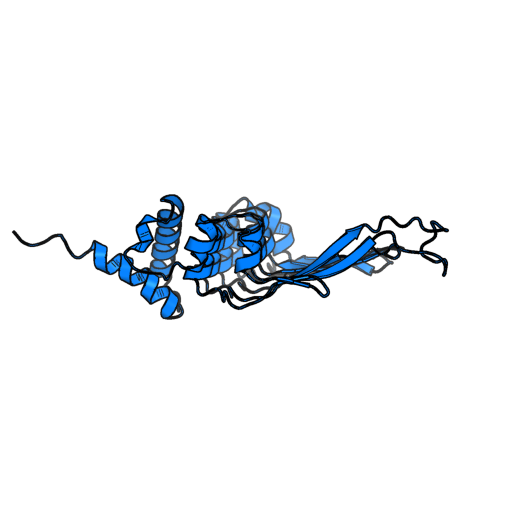e (Å²): 129,72,52,70,42,70,49,76,49,68,50,99,67,57,28,31,40,37,39,32,46,49,58,73,43,34,78,61,28,71,77,30,61,68,57,36,52,52,43,46,76,73,66,35,63,43,69,46,57,43,39,38,36,40,49,47,103,56,39,41,34,41,37,39,39,43,52,56,46,56,30,51,75,72,63,42,59,69,48,39,47,53,35,46,76,65,63,29,65,59,73,46,68,29,39,37,40,36,42,30,67,60,38,72,44,39,39,39,38,38,34,42,58,44,55,22,48,75,70,65,36,59,66,52,39,53,51,45,48,76,71,64,38,67,56,70,49,68,29,44,34,40,47,75,43,78,46,101,52,84,43,90,46,93,49,64,84,43,90,71,38,50,58,41,36,48,63,37,54,30,39,38,33,45,54,54,53,21,41,72,74,63,40,35,68,54,28,33,52,40,39,59,74,65,37,66,70,84,57,59,35,34,50,61,91,46,75,44,48,58,71,66,56,35,75,82,41,64,62,43,53,48,20,71,66,48,68,84,45,93,73,57,62,76,77,54,56,70,67,55,54,51,47,48,52,49,54,48,57,50,42,67,75,65,70,63,94,67,64,67,69,63,48,53,69,56,48,55,59,62,57,62,76,73,65,88,83,82,83,131

Nearest PDB structures (foldseek):
  8deh-assembly1_A  TM=6.265E-01  e=1.497E-04  Homo sapiens
  7mxi-assembly1_F  TM=7.974E-01  e=1.682E-03  synthetic construct
  8swi-assembly1_A  TM=4.648E-01  e=1.771E-03  Legionella pneumophila subsp. pneumophila

Secondary structure (DSSP, 8-state):
--TTPEEEEE-TTS-EEEEEHHHHHHHHHTT-HHHHHHHHHTT--TT-EEEEEEEETTEEEEEEEEHHHHHHHHT-HHHHHHHHHTT--TTPEEEEEEEETTS--EEEEEEHHHHHHHTT-HHHHHHHHHTT--TTPEEEEEEEEEP----S-S-TTSTT---SEEEEEEEEEHHHHHHHHT-HHHHHHHHHTT--TTPPEEETTEEE-HHHHTTT-HHHHHHHH----TTGGGGS-HHHHHHHHHHHHHHHHTT----HHHHHHHHHHHHHTTSSS---